Protein AF-A0A965YM41-F1 (afdb_monomer_lite)

Foldseek 3Di:
DDKDKDFQVPDAWDWPDWPPPPVPDPAKIKTKTKHWADAPDKDKDEEAQKKKKKFFLDFKKWKDFPPPDIDIHHHRDMDIAWHPTMMIMHGGGMMIMMMMGRQKDKYKDKDFPQFKDKAKDQPPFAKKKKKKAFSPFKKWKDKPNDIDTGGHRMMMIDTGGHPDIIIIIIGTPHGRTIMMMIMMTHDDSPDPCVVQAKAWDDADALKTKIKGFDDPVQADPVQFGDVVSVVSNQCVRNQRSLCSNDAHKDWDDKDKDFDATHRNFRMKMKIKHWPDDDPFKTWIKIWIAGPVRHTGMIMITIIGGPPD

Radius of gyration: 19.9 Å; chains: 1; bounding box: 43×43×57 Å

pLDDT: mean 86.21, std 11.76, range [38.62, 98.81]

Secondary structure (DSSP, 8-state):
-EEEEEE-TT--SEEEEE----TT----EEEEEEEEEPTT-EEEEE-TTEEEEEEEEEEEEEEE-SSS--EEE-TT-EEEE-TT-EEEEEEEEEEEEEEEESSEEEEEEEEEESSPEEEEE-SSSSSEEEEEEESSS-EEEEETTEEEEE-TTEEEEEEE-TT--EEEEEEESSTTEEEEEEEEEEPPS--HHHHHTEEEEEEETTEEEEEEE--GGGB-TTSBB-HHHHHHHHHHHHHHHHHTTSS-EEEEEEEEEE-S--BS-SEEEEEEEEEEE-SSEEEEEEEEEETT--EEEEEEEEEEE---

Structure (mmCIF, N/CA/C/O backbone):
data_AF-A0A965YM41-F1
#
_entry.id   AF-A0A965YM41-F1
#
loop_
_atom_site.group_PDB
_atom_site.id
_atom_site.type_symbol
_atom_site.label_atom_id
_atom_site.label_alt_id
_atom_site.label_comp_id
_atom_site.label_asym_id
_atom_site.label_entity_id
_atom_site.label_seq_id
_atom_site.pdbx_PDB_ins_code
_atom_site.Cartn_x
_atom_site.Cartn_y
_atom_site.Cartn_z
_atom_site.occupancy
_atom_site.B_iso_or_equiv
_atom_site.auth_seq_id
_atom_site.auth_comp_id
_atom_site.auth_asym_id
_atom_site.auth_atom_id
_atom_site.pdbx_PDB_model_num
ATOM 1 N N . MET A 1 1 ? -6.463 -15.344 17.389 1.00 83.19 1 MET A N 1
ATOM 2 C CA . MET A 1 1 ? -6.188 -13.893 17.298 1.00 83.19 1 MET A CA 1
ATOM 3 C C . MET A 1 1 ? -5.876 -13.353 18.684 1.00 83.19 1 MET A C 1
ATOM 5 O O . MET A 1 1 ? -6.539 -13.751 19.636 1.00 83.19 1 MET A O 1
ATOM 9 N N . LYS A 1 2 ? -4.887 -12.465 18.811 1.00 86.56 2 LYS A N 1
ATOM 10 C CA . LYS A 1 2 ? -4.579 -11.749 20.060 1.00 86.56 2 LYS A CA 1
ATOM 11 C C . LYS A 1 2 ? -4.868 -10.263 19.864 1.00 86.56 2 LYS A C 1
ATOM 13 O O . LYS A 1 2 ? -4.510 -9.717 18.826 1.00 86.56 2 LYS A O 1
ATOM 18 N N . ILE A 1 3 ? -5.523 -9.629 20.835 1.00 89.44 3 ILE A N 1
ATOM 19 C CA . ILE A 1 3 ? -5.867 -8.203 20.789 1.00 89.44 3 ILE A CA 1
ATOM 20 C C . ILE A 1 3 ? -5.323 -7.531 22.042 1.00 89.44 3 ILE A C 1
ATOM 22 O O . ILE A 1 3 ? -5.606 -7.975 23.154 1.00 89.44 3 ILE A O 1
ATOM 26 N N . ASN A 1 4 ? -4.574 -6.448 21.858 1.00 89.56 4 ASN A N 1
ATOM 27 C CA . ASN A 1 4 ? -4.104 -5.600 22.944 1.00 89.56 4 ASN A CA 1
ATOM 28 C C . ASN A 1 4 ? -4.739 -4.217 22.797 1.00 89.56 4 ASN A C 1
ATOM 30 O O . ASN A 1 4 ? -4.586 -3.572 21.759 1.00 89.56 4 ASN A O 1
ATOM 34 N N . LYS A 1 5 ? -5.437 -3.759 23.838 1.00 89.75 5 LYS A N 1
ATOM 35 C CA . LYS A 1 5 ? -5.929 -2.383 23.925 1.00 89.75 5 LYS A CA 1
ATOM 36 C C . LYS A 1 5 ? -4.822 -1.477 24.449 1.00 89.75 5 LYS A C 1
ATOM 38 O O . LYS A 1 5 ? -4.153 -1.814 25.425 1.00 89.75 5 LYS A O 1
ATOM 43 N N . ILE A 1 6 ? -4.644 -0.330 23.810 1.00 85.50 6 ILE A N 1
ATOM 44 C CA . ILE A 1 6 ? -3.613 0.645 24.145 1.00 85.50 6 ILE A CA 1
ATOM 45 C C . ILE A 1 6 ? -4.281 2.001 24.327 1.00 85.50 6 ILE A C 1
ATOM 47 O O . ILE A 1 6 ? -5.032 2.444 23.467 1.00 85.50 6 ILE A O 1
ATOM 51 N N . ASN A 1 7 ? -4.003 2.667 25.442 1.00 82.00 7 ASN A N 1
ATOM 52 C CA . ASN A 1 7 ? -4.394 4.059 25.618 1.00 82.00 7 ASN A CA 1
ATOM 53 C C . ASN A 1 7 ? -3.378 4.954 24.897 1.00 82.00 7 ASN A C 1
ATOM 55 O O . ASN A 1 7 ? -2.182 4.726 25.045 1.00 82.00 7 ASN A O 1
ATOM 59 N N . LEU A 1 8 ? -3.848 5.923 24.119 1.00 76.69 8 LEU A N 1
ATOM 60 C CA . LEU A 1 8 ? -3.066 6.866 23.308 1.00 76.69 8 LEU A CA 1
ATOM 61 C C . LEU A 1 8 ? -3.235 8.320 23.796 1.00 76.69 8 LEU A C 1
ATOM 63 O O . LEU A 1 8 ? -2.586 9.229 23.272 1.00 76.69 8 LEU A O 1
ATOM 67 N N . LYS A 1 9 ? -4.075 8.558 24.817 1.00 71.12 9 LYS A N 1
ATOM 68 C CA . LYS A 1 9 ? -4.229 9.876 25.448 1.00 71.12 9 LYS A CA 1
ATOM 69 C C . LYS A 1 9 ? -2.907 10.266 26.118 1.00 71.12 9 LYS A C 1
ATOM 71 O O . LYS A 1 9 ? -2.353 9.500 26.901 1.00 71.12 9 LYS A O 1
ATOM 76 N N . ASN A 1 10 ? -2.419 11.474 25.831 1.00 65.12 10 ASN A N 1
ATOM 77 C CA . ASN A 1 10 ? -1.181 12.035 26.396 1.00 65.12 10 ASN A CA 1
ATOM 78 C C . ASN A 1 10 ? 0.080 11.193 26.138 1.00 65.12 10 ASN A C 1
ATOM 80 O O . ASN A 1 10 ? 1.017 11.209 26.937 1.00 65.12 10 ASN A O 1
ATOM 84 N N . ILE A 1 11 ? 0.096 10.434 25.041 1.00 65.94 11 ILE A N 1
ATOM 85 C CA . ILE A 1 11 ? 1.254 9.639 24.650 1.00 65.94 11 ILE A CA 1
ATOM 86 C C . ILE A 1 11 ? 2.047 10.383 23.584 1.00 65.94 11 ILE A C 1
ATOM 88 O O . ILE A 1 11 ? 1.547 10.625 22.487 1.00 65.94 11 ILE A O 1
ATOM 92 N N . SER A 1 12 ? 3.298 10.668 23.927 1.00 66.88 12 SER A N 1
ATOM 93 C CA . SER A 1 12 ? 4.351 11.102 23.016 1.00 66.88 12 SER A CA 1
ATOM 94 C C . SER A 1 12 ? 5.496 10.096 23.090 1.00 66.88 12 SER A C 1
ATOM 96 O O . SER A 1 12 ? 5.827 9.622 24.180 1.00 66.88 12 SER A O 1
ATOM 98 N N . ASN A 1 13 ? 6.111 9.792 21.949 1.00 76.00 13 ASN A N 1
ATOM 99 C CA . ASN A 1 13 ? 7.319 8.968 21.831 1.00 76.00 13 ASN A CA 1
ATOM 100 C C . ASN A 1 13 ? 7.172 7.567 22.446 1.00 76.00 13 ASN A C 1
ATOM 102 O O . ASN A 1 13 ? 7.904 7.182 23.363 1.00 76.00 13 ASN A O 1
ATOM 106 N N . LYS A 1 14 ? 6.194 6.794 21.961 1.00 76.81 14 LYS A N 1
ATOM 107 C CA . LYS A 1 14 ? 5.906 5.443 22.456 1.00 76.81 14 LYS A CA 1
ATOM 108 C C . LYS A 1 14 ? 5.758 4.432 21.331 1.00 76.81 14 LYS A C 1
ATOM 110 O O . LYS A 1 14 ? 4.969 4.608 20.407 1.00 76.81 14 LYS A O 1
ATOM 115 N N . VAL A 1 15 ? 6.428 3.297 21.504 1.00 76.12 15 VAL A N 1
ATOM 116 C CA . VAL A 1 15 ? 6.219 2.088 20.705 1.00 76.12 15 VAL A CA 1
ATOM 117 C C . VAL A 1 15 ? 4.947 1.384 21.186 1.00 76.12 15 VAL A C 1
ATOM 119 O O . VAL A 1 15 ? 4.853 0.963 22.339 1.00 76.12 15 VAL A O 1
ATOM 122 N N . LEU A 1 16 ? 3.955 1.283 20.305 1.00 71.94 16 LEU A N 1
ATOM 123 C CA . LEU A 1 16 ? 2.675 0.607 20.538 1.00 71.94 16 LEU A CA 1
ATOM 124 C C . LEU A 1 16 ? 2.789 -0.896 20.282 1.00 71.94 16 LEU A C 1
ATOM 126 O O . LEU A 1 16 ? 2.211 -1.713 20.996 1.00 71.94 16 LEU A O 1
ATOM 130 N N . PHE A 1 17 ? 3.553 -1.242 19.254 1.00 72.12 17 PHE A N 1
ATOM 131 C CA . PHE A 1 17 ? 3.907 -2.602 18.903 1.00 72.12 17 PHE A CA 1
ATOM 132 C C . PHE A 1 17 ? 5.291 -2.584 18.277 1.00 72.12 17 PHE A C 1
ATOM 134 O O . PHE A 1 17 ? 5.612 -1.712 17.475 1.00 72.12 17 PHE A O 1
ATOM 141 N N . CYS A 1 18 ? 6.092 -3.570 18.622 1.00 66.75 18 CYS A N 1
ATOM 142 C CA . CYS A 1 18 ? 7.277 -3.955 17.884 1.00 66.75 18 CYS A CA 1
ATOM 143 C C . CYS A 1 18 ? 7.313 -5.471 17.985 1.00 66.75 18 CYS A C 1
ATOM 145 O O . CYS A 1 18 ? 6.986 -5.992 19.050 1.00 66.75 18 CYS A O 1
ATOM 147 N N . ASP A 1 19 ? 7.654 -6.160 16.904 1.00 64.56 19 ASP A N 1
ATOM 148 C CA . ASP A 1 19 ? 7.971 -7.585 16.950 1.00 64.56 19 ASP A CA 1
ATOM 149 C C . ASP A 1 19 ? 9.498 -7.733 17.089 1.00 64.56 19 ASP A C 1
ATOM 151 O O . ASP A 1 19 ? 10.206 -7.542 16.096 1.00 64.56 19 ASP A O 1
ATOM 155 N N . PRO A 1 20 ? 10.053 -7.989 18.296 1.00 48.81 20 PRO A N 1
ATOM 156 C CA . PRO A 1 20 ? 11.480 -8.213 18.483 1.00 48.81 20 PRO A CA 1
ATOM 157 C C . PRO A 1 20 ? 11.809 -9.715 18.596 1.00 48.81 20 PRO A C 1
ATOM 159 O O . PRO A 1 20 ? 12.983 -10.080 18.642 1.00 48.81 20 PRO A O 1
ATOM 162 N N . GLU A 1 21 ? 10.811 -10.608 18.652 1.00 42.06 21 GLU A N 1
ATOM 163 C CA . GLU A 1 21 ? 10.993 -12.029 18.964 1.00 42.06 21 GLU A CA 1
ATOM 164 C C . GLU A 1 21 ? 10.941 -12.911 17.714 1.00 42.06 21 GLU A C 1
ATOM 166 O O . GLU A 1 21 ? 10.108 -13.795 17.557 1.00 42.06 21 GLU A O 1
ATOM 171 N N . ASN A 1 22 ? 11.941 -12.723 16.858 1.00 39.69 22 ASN A N 1
ATOM 172 C CA . ASN A 1 22 ? 12.634 -13.838 16.217 1.00 39.69 22 ASN A CA 1
ATOM 173 C C . ASN A 1 22 ? 14.111 -13.463 16.091 1.00 39.69 22 ASN A C 1
ATOM 175 O O . ASN A 1 22 ? 14.674 -13.387 15.004 1.00 39.69 22 ASN A O 1
ATOM 179 N N . GLY A 1 23 ? 14.754 -13.240 17.246 1.00 38.62 23 GLY A N 1
ATOM 180 C CA . GLY A 1 23 ? 16.1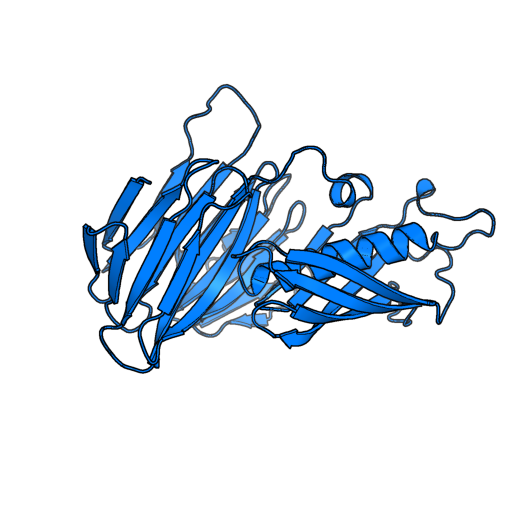89 -12.964 17.416 1.00 38.62 23 GLY A CA 1
ATOM 181 C C . GLY A 1 23 ? 17.139 -14.081 16.951 1.00 38.62 23 GLY A C 1
ATOM 182 O O . GLY A 1 23 ? 18.187 -14.295 17.556 1.00 38.62 23 GLY A O 1
ATOM 183 N N . LYS A 1 24 ? 16.767 -14.819 15.901 1.00 38.62 24 LYS A N 1
ATOM 184 C CA . LYS A 1 24 ? 17.589 -15.784 15.171 1.00 38.62 24 LYS A CA 1
ATOM 185 C C . LYS A 1 24 ? 17.407 -15.733 13.649 1.00 38.62 24 LYS A C 1
ATOM 187 O O . LYS A 1 24 ? 18.149 -16.447 12.981 1.00 38.62 24 LYS A O 1
ATOM 192 N N . SER A 1 25 ? 16.497 -14.930 13.090 1.00 40.62 25 SER A N 1
ATOM 193 C CA . SER A 1 25 ? 16.435 -14.763 11.636 1.00 40.62 25 SER A CA 1
ATOM 194 C C . SER A 1 25 ? 16.195 -13.318 11.213 1.00 40.62 25 SER A C 1
ATOM 196 O O . SER A 1 25 ? 15.512 -12.545 11.879 1.00 40.62 25 SER A O 1
ATOM 198 N N . GLU A 1 26 ? 16.801 -12.946 10.094 1.00 47.91 26 GLU A N 1
ATOM 199 C CA . GLU A 1 26 ? 16.749 -11.620 9.473 1.00 47.91 26 GLU A CA 1
ATOM 200 C C . GLU A 1 26 ? 15.369 -11.308 8.841 1.00 47.91 26 GLU A C 1
ATOM 202 O O . GLU A 1 26 ? 15.248 -10.394 8.030 1.00 47.91 26 GLU A O 1
ATOM 207 N N . ASP A 1 27 ? 14.316 -12.057 9.188 1.00 51.91 27 ASP A N 1
ATOM 208 C CA . ASP A 1 27 ? 13.267 -12.385 8.217 1.00 51.91 27 ASP A CA 1
ATOM 209 C C . ASP A 1 27 ? 12.101 -11.394 8.122 1.00 51.91 27 ASP A C 1
ATOM 211 O O . ASP A 1 27 ? 11.487 -11.353 7.063 1.00 51.91 27 ASP A O 1
ATOM 215 N N . PHE A 1 28 ? 11.759 -10.611 9.156 1.00 62.44 28 PHE A N 1
ATOM 216 C CA . PHE A 1 28 ? 10.767 -9.521 9.059 1.00 62.44 28 PHE A CA 1
ATOM 217 C C . PHE A 1 28 ? 10.686 -8.670 10.333 1.00 62.44 28 PHE A C 1
ATOM 219 O O . PHE A 1 28 ? 10.850 -9.178 11.439 1.00 62.44 28 PHE A O 1
ATOM 226 N N . ARG A 1 29 ? 10.384 -7.370 10.202 1.00 71.62 29 ARG A N 1
ATOM 227 C CA . ARG A 1 29 ? 10.106 -6.477 11.345 1.00 71.62 29 ARG A CA 1
ATOM 228 C C . ARG A 1 29 ? 8.906 -5.592 11.049 1.00 71.62 29 ARG A C 1
ATOM 230 O O . ARG A 1 29 ? 8.802 -5.049 9.954 1.00 71.62 29 ARG A O 1
ATOM 237 N N . ILE A 1 30 ? 8.026 -5.420 12.034 1.00 79.00 30 ILE A N 1
ATOM 238 C CA . ILE A 1 30 ? 7.017 -4.363 12.017 1.00 79.00 30 ILE A CA 1
ATOM 239 C C . ILE A 1 30 ? 6.934 -3.667 13.365 1.00 79.00 30 ILE A C 1
ATOM 241 O O . ILE A 1 30 ? 6.919 -4.319 14.412 1.00 79.00 30 ILE A O 1
ATOM 245 N N . SER A 1 31 ? 6.836 -2.343 13.326 1.00 83.69 31 SER A N 1
ATOM 246 C CA . SER A 1 31 ? 6.499 -1.538 14.486 1.00 83.69 31 SER A CA 1
ATOM 247 C C . SER A 1 31 ? 5.380 -0.549 14.189 1.00 83.69 31 SER A C 1
ATOM 249 O O . SER A 1 31 ? 5.247 -0.042 13.075 1.00 83.69 31 SER A O 1
ATOM 251 N N . PHE A 1 32 ? 4.586 -0.282 15.222 1.00 85.88 32 PHE A N 1
ATOM 252 C CA . PHE A 1 32 ? 3.663 0.840 15.294 1.00 85.88 32 PHE A CA 1
ATOM 253 C C . PHE A 1 32 ? 4.119 1.743 16.441 1.00 85.88 32 PHE A C 1
ATOM 255 O O . PHE A 1 32 ? 4.301 1.252 17.559 1.00 85.88 32 PHE A O 1
ATOM 262 N N . SER A 1 33 ? 4.294 3.040 16.206 1.00 86.19 33 SER A N 1
ATOM 263 C CA . SER A 1 33 ? 4.626 4.017 17.253 1.00 86.19 33 SER A CA 1
ATOM 264 C C . SER A 1 33 ? 3.841 5.312 17.092 1.00 86.19 33 SER A C 1
ATOM 266 O O . SER A 1 33 ? 3.288 5.588 16.029 1.00 86.19 33 SER A O 1
ATOM 268 N N . ILE A 1 34 ? 3.771 6.086 18.174 1.00 87.50 34 ILE A N 1
ATOM 269 C CA . ILE A 1 34 ? 3.378 7.493 18.127 1.00 87.50 34 ILE A CA 1
ATOM 270 C C . ILE A 1 34 ? 4.560 8.320 18.594 1.00 87.50 34 ILE A C 1
ATOM 272 O O . ILE A 1 34 ? 5.026 8.132 19.718 1.00 87.50 34 ILE A O 1
ATOM 276 N N . ASP A 1 35 ? 5.001 9.241 17.750 1.00 87.06 35 ASP A N 1
ATOM 277 C CA . ASP A 1 35 ? 6.133 10.117 18.021 1.00 87.06 35 ASP A CA 1
ATOM 278 C C . ASP A 1 35 ? 5.687 11.581 17.938 1.00 87.06 35 ASP A C 1
ATOM 280 O O . ASP A 1 35 ? 4.849 11.951 17.113 1.00 87.06 35 ASP A O 1
ATOM 284 N N . GLU A 1 36 ? 6.206 12.404 18.845 1.00 88.62 36 GLU A N 1
ATOM 285 C CA . GLU A 1 36 ? 5.943 13.840 18.876 1.00 88.62 36 GLU A CA 1
ATOM 286 C C . GLU A 1 36 ? 7.053 14.563 18.122 1.00 88.62 36 GLU A C 1
ATOM 288 O O . GLU A 1 36 ? 8.230 14.461 18.469 1.00 88.62 36 GLU A O 1
ATOM 293 N N . LEU A 1 37 ? 6.659 15.307 17.096 1.00 87.31 37 LEU A N 1
ATOM 294 C CA . LEU A 1 37 ? 7.532 16.174 16.334 1.00 87.31 37 LEU A CA 1
ATOM 295 C C . LEU A 1 37 ? 7.508 17.570 16.954 1.00 87.31 37 LEU A C 1
ATOM 297 O O . LEU A 1 37 ? 6.439 18.152 17.163 1.00 87.31 37 LEU A O 1
ATOM 301 N N . LYS A 1 38 ? 8.690 18.101 17.256 1.00 85.75 38 LYS A N 1
ATOM 302 C CA . LYS A 1 38 ? 8.866 19.450 17.794 1.00 85.75 38 LYS A CA 1
ATOM 303 C C . LYS A 1 38 ? 9.365 20.388 16.708 1.00 85.75 38 LYS A C 1
ATOM 305 O O . LYS A 1 38 ? 10.151 19.985 15.851 1.00 85.75 38 LYS A O 1
ATOM 310 N N . MET A 1 39 ? 8.942 21.648 16.805 1.00 76.94 39 MET A N 1
ATOM 311 C CA . MET A 1 39 ? 9.372 22.703 15.892 1.00 76.94 39 MET A CA 1
ATOM 312 C C . MET A 1 39 ? 10.906 22.732 15.804 1.00 76.94 39 MET A C 1
ATOM 314 O O . MET A 1 39 ? 11.581 22.621 16.827 1.00 76.94 39 MET A O 1
ATOM 318 N N . ASP A 1 40 ? 11.428 22.854 14.583 1.00 75.75 40 ASP A N 1
ATOM 319 C CA . ASP A 1 40 ? 12.859 22.856 14.232 1.00 75.75 40 ASP A CA 1
ATOM 320 C C . ASP A 1 40 ? 13.607 21.510 14.343 1.00 75.75 40 ASP A C 1
ATOM 322 O O . ASP A 1 40 ? 14.784 21.432 13.980 1.00 75.75 40 ASP A O 1
ATOM 326 N N . GLU A 1 41 ? 12.946 20.422 14.751 1.00 82.75 41 GLU A N 1
ATOM 327 C CA . GLU A 1 41 ? 13.500 19.070 14.644 1.00 82.75 41 GLU A CA 1
ATOM 328 C C . GLU A 1 41 ? 13.079 18.433 13.310 1.00 82.75 41 GLU A C 1
ATOM 330 O O . GLU A 1 41 ? 11.909 18.439 12.917 1.00 82.75 41 GLU A O 1
ATOM 335 N N . ALA A 1 42 ? 14.053 17.893 12.575 1.00 83.75 42 ALA A N 1
ATOM 336 C CA . ALA A 1 42 ? 13.796 17.082 11.392 1.00 83.75 42 ALA A CA 1
ATOM 337 C C . ALA A 1 42 ? 14.041 15.611 11.733 1.00 83.75 42 ALA A C 1
ATOM 339 O O . ALA A 1 42 ? 15.174 15.211 12.011 1.00 83.75 42 ALA A O 1
ATOM 340 N N . VAL A 1 43 ? 12.989 14.800 11.674 1.00 86.38 43 VAL A N 1
ATOM 341 C CA . VAL A 1 43 ? 13.090 13.344 11.792 1.00 86.38 43 VAL A CA 1
ATOM 342 C C . VAL A 1 43 ? 13.345 12.771 10.408 1.00 86.38 43 VAL A C 1
ATOM 344 O O . VAL A 1 43 ? 12.719 13.175 9.426 1.00 86.38 43 VAL A O 1
ATOM 347 N N . ARG A 1 44 ? 14.295 11.841 10.317 1.00 86.50 44 ARG A N 1
ATOM 348 C CA . ARG A 1 44 ? 14.622 11.150 9.071 1.00 86.50 44 ARG A CA 1
ATOM 349 C C . ARG A 1 44 ? 14.119 9.719 9.127 1.00 86.50 44 ARG A C 1
ATOM 351 O O . ARG A 1 44 ? 14.389 9.008 10.092 1.00 86.50 44 ARG A O 1
ATOM 358 N N . PHE A 1 45 ? 13.426 9.320 8.073 1.00 84.75 45 PHE A N 1
ATOM 359 C CA . PHE A 1 45 ? 12.898 7.980 7.874 1.00 84.75 45 PHE A CA 1
ATOM 360 C C . PHE A 1 45 ? 13.512 7.349 6.624 1.00 84.75 45 PHE A C 1
ATOM 362 O O . PHE A 1 45 ? 14.002 8.047 5.731 1.00 84.75 45 PHE A O 1
ATOM 369 N N . GLY A 1 46 ? 13.456 6.021 6.565 1.00 76.31 46 GLY A N 1
ATOM 370 C CA . GLY A 1 46 ? 14.041 5.223 5.491 1.00 76.31 46 GLY A CA 1
ATOM 371 C C . GLY A 1 46 ? 15.421 4.664 5.829 1.00 76.31 46 GLY A C 1
ATOM 372 O O . GLY A 1 46 ? 15.965 4.884 6.915 1.00 76.31 46 GLY A O 1
ATOM 373 N N . GLY A 1 47 ? 15.969 3.895 4.898 1.00 74.12 47 GLY A N 1
ATOM 374 C CA . GLY A 1 47 ? 17.197 3.130 5.080 1.00 74.12 47 GLY A CA 1
ATOM 375 C C . GLY A 1 47 ? 17.158 1.796 4.344 1.00 74.12 47 GLY A C 1
ATOM 376 O O . GLY A 1 47 ? 16.136 1.387 3.790 1.00 74.12 47 GLY A O 1
ATOM 377 N N . GLU A 1 48 ? 18.295 1.109 4.340 1.00 75.38 48 GLU A N 1
ATOM 378 C CA . GLU A 1 48 ? 18.440 -0.177 3.662 1.00 75.38 48 GLU A CA 1
ATOM 379 C C . GLU A 1 48 ? 17.497 -1.225 4.283 1.00 75.38 48 GLU A C 1
ATOM 381 O O . GLU A 1 48 ? 17.526 -1.478 5.490 1.00 75.38 48 GLU A O 1
ATOM 386 N N . GLY A 1 49 ? 16.614 -1.797 3.458 1.00 73.88 49 GLY A N 1
ATOM 387 C CA . GLY A 1 49 ? 15.642 -2.811 3.880 1.00 73.88 49 GLY A CA 1
ATOM 388 C C . GLY A 1 49 ? 14.499 -2.310 4.773 1.00 73.88 49 GLY A C 1
ATOM 389 O O . GLY A 1 49 ? 13.827 -3.134 5.397 1.00 73.88 49 GLY A O 1
ATOM 390 N N . LEU A 1 50 ? 14.279 -0.991 4.861 1.00 79.56 50 LEU A N 1
ATOM 391 C CA . LEU A 1 50 ? 13.205 -0.386 5.652 1.00 79.56 50 LEU A CA 1
ATOM 392 C C . LEU A 1 50 ? 12.193 0.330 4.764 1.00 79.56 50 LEU A C 1
ATOM 394 O O . LEU A 1 50 ? 12.550 1.200 3.984 1.00 79.56 50 LEU A O 1
ATOM 398 N N . SER A 1 51 ? 10.915 0.021 4.951 1.00 83.94 51 SER A N 1
ATOM 399 C CA . SER A 1 51 ? 9.797 0.811 4.438 1.00 83.94 51 SER A CA 1
ATOM 400 C C . SER A 1 51 ? 9.006 1.395 5.599 1.00 83.94 51 SER A C 1
ATOM 402 O O . SER A 1 51 ? 8.949 0.825 6.687 1.00 83.94 51 SER A O 1
ATOM 404 N N . SER A 1 52 ? 8.378 2.539 5.392 1.00 86.50 52 SER A N 1
ATOM 405 C CA . SER A 1 52 ? 7.722 3.279 6.457 1.00 86.50 52 SER A CA 1
ATOM 406 C C . SER A 1 52 ? 6.539 4.081 5.939 1.00 86.50 52 SER A C 1
ATOM 408 O O . SER A 1 52 ? 6.528 4.563 4.807 1.00 86.50 52 SER A O 1
ATOM 410 N N . TYR A 1 53 ? 5.506 4.158 6.766 1.00 89.44 53 TYR A N 1
ATOM 411 C CA . TYR A 1 53 ? 4.255 4.838 6.480 1.00 89.44 53 TYR A CA 1
ATOM 412 C C . TYR A 1 53 ? 3.897 5.683 7.695 1.00 89.44 53 TYR A C 1
ATOM 414 O O . TYR A 1 53 ? 3.850 5.177 8.817 1.00 89.44 53 TYR A O 1
ATOM 422 N N . HIS A 1 54 ? 3.641 6.960 7.469 1.00 89.81 54 HIS A N 1
ATOM 423 C CA . HIS A 1 54 ? 3.446 7.944 8.520 1.00 89.81 54 HIS A CA 1
ATOM 424 C C . HIS A 1 54 ? 2.150 8.691 8.259 1.00 89.81 54 HIS A C 1
ATOM 426 O O . HIS A 1 54 ? 1.833 8.994 7.111 1.00 89.81 54 HIS A O 1
ATOM 432 N N . ILE A 1 55 ? 1.402 8.983 9.316 1.00 91.38 55 ILE A N 1
ATOM 433 C CA . ILE A 1 55 ? 0.208 9.825 9.253 1.00 91.38 55 ILE A CA 1
ATOM 434 C C . ILE A 1 55 ? 0.309 10.910 10.318 1.00 91.38 55 ILE A C 1
ATOM 436 O O . ILE A 1 55 ? 0.568 10.610 11.489 1.00 91.38 55 ILE A O 1
ATOM 440 N N . LEU A 1 56 ? 0.110 12.162 9.907 1.00 91.75 56 LEU A N 1
ATOM 441 C CA . LEU A 1 56 ? 0.027 13.288 10.830 1.00 91.75 56 LEU A CA 1
ATOM 442 C C . LEU A 1 56 ? -1.318 13.215 11.559 1.00 91.75 56 LEU A C 1
ATOM 444 O O . LEU A 1 56 ? -2.373 13.236 10.930 1.00 91.75 56 LEU A O 1
ATOM 448 N N . LEU A 1 57 ? -1.304 13.098 12.883 1.00 89.44 57 LEU A N 1
ATOM 449 C CA . LEU A 1 57 ? -2.525 13.024 13.685 1.00 89.44 57 LEU A CA 1
ATOM 450 C C . LEU A 1 57 ? -3.071 14.420 14.001 1.00 89.44 57 LEU A C 1
ATOM 452 O O . LEU A 1 57 ? -4.275 14.649 13.960 1.00 89.44 57 LEU A O 1
ATOM 456 N N . ASP A 1 58 ? -2.184 15.360 14.298 1.00 89.31 58 ASP A N 1
ATOM 457 C CA . ASP A 1 58 ? -2.506 16.749 14.605 1.00 89.31 58 ASP A CA 1
ATOM 458 C C . ASP A 1 58 ? -1.298 17.644 14.340 1.00 89.31 58 ASP A C 1
ATOM 460 O O . ASP A 1 58 ? -0.189 17.151 14.154 1.00 89.31 58 ASP A O 1
ATOM 464 N N . GLY A 1 59 ? -1.525 18.957 14.340 1.00 90.81 59 GLY A N 1
ATOM 465 C CA . GLY A 1 59 ? -0.483 19.949 14.108 1.00 90.81 59 GLY A CA 1
ATOM 466 C C . GLY A 1 59 ? -0.230 20.229 12.628 1.00 90.81 59 GLY A C 1
ATOM 467 O O . GLY A 1 59 ? -1.107 20.028 11.788 1.00 90.81 59 GLY A O 1
ATOM 468 N N . GLU A 1 60 ? 0.964 20.736 12.341 1.00 91.81 60 GLU A N 1
ATOM 469 C CA . GLU A 1 60 ? 1.414 21.170 11.020 1.00 91.81 60 GLU A CA 1
ATOM 470 C C . GLU A 1 60 ? 2.807 20.603 10.770 1.00 91.81 60 GLU A C 1
ATOM 472 O O . GLU A 1 60 ? 3.730 20.796 11.567 1.00 91.81 60 GLU A O 1
ATOM 477 N N . ALA A 1 61 ? 2.974 19.893 9.663 1.00 93.62 61 ALA A N 1
ATOM 478 C CA . ALA A 1 61 ? 4.261 19.334 9.292 1.00 93.62 61 ALA A CA 1
ATOM 479 C C . ALA A 1 61 ? 4.480 19.429 7.791 1.00 93.62 61 ALA A C 1
ATOM 481 O O . ALA A 1 61 ? 3.577 19.735 7.028 1.00 93.62 61 ALA A O 1
ATOM 482 N N . ARG A 1 62 ? 5.700 19.134 7.367 1.00 92.62 62 ARG A N 1
ATOM 483 C CA . ARG A 1 62 ? 6.073 19.032 5.962 1.00 92.62 62 ARG A CA 1
ATOM 484 C C . ARG A 1 62 ? 7.085 17.918 5.773 1.00 92.62 62 ARG A C 1
ATOM 486 O O . ARG A 1 62 ? 7.900 17.664 6.665 1.00 92.62 62 ARG A O 1
ATOM 493 N N . CYS A 1 63 ? 7.059 17.269 4.615 1.00 91.75 63 CYS A N 1
ATOM 494 C CA . CYS A 1 63 ? 8.009 16.218 4.261 1.00 91.75 63 CYS A CA 1
ATOM 495 C C . CYS A 1 63 ? 8.793 16.532 2.980 1.00 91.75 63 CYS A C 1
ATOM 497 O O . CYS A 1 63 ? 8.350 17.315 2.141 1.00 91.75 63 CYS A O 1
ATOM 499 N N . SER A 1 64 ? 9.976 15.931 2.844 1.00 89.69 64 SER A N 1
ATOM 500 C CA . SER A 1 64 ? 10.827 16.018 1.652 1.00 89.69 64 SER A CA 1
ATOM 501 C C . SER A 1 64 ? 11.529 14.687 1.383 1.00 89.69 64 SER A C 1
ATOM 503 O O . SER A 1 64 ? 11.997 14.037 2.320 1.00 89.69 64 SER A O 1
ATOM 505 N N . TYR A 1 65 ? 11.643 14.312 0.106 1.00 85.38 65 TYR A N 1
ATOM 506 C CA . TYR A 1 65 ? 12.186 13.030 -0.370 1.00 85.38 65 TYR A CA 1
ATOM 507 C C . TYR A 1 65 ? 13.605 13.165 -0.953 1.00 85.38 65 TYR A C 1
ATOM 509 O O . TYR A 1 65 ? 13.954 12.540 -1.952 1.00 85.38 65 TYR A O 1
ATOM 517 N N . GLY A 1 66 ? 14.433 14.024 -0.348 1.00 72.88 66 GLY A N 1
ATOM 518 C CA . GLY A 1 66 ? 15.846 14.194 -0.717 1.00 72.88 66 GLY A CA 1
ATOM 519 C C . GLY A 1 66 ? 16.123 15.155 -1.881 1.00 72.88 66 GLY A C 1
ATOM 520 O O . GLY A 1 66 ? 17.284 15.408 -2.185 1.00 72.88 66 GLY A O 1
ATOM 521 N N . ASP A 1 67 ? 15.092 15.738 -2.493 1.00 68.38 67 ASP A N 1
ATOM 522 C CA . ASP A 1 67 ? 15.179 16.721 -3.5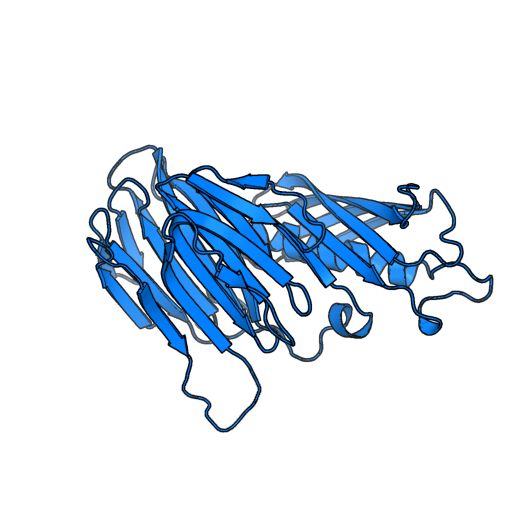84 1.00 68.38 67 ASP A CA 1
ATOM 523 C C . ASP A 1 67 ? 15.078 18.185 -3.102 1.00 68.38 67 ASP A C 1
ATOM 525 O O . ASP A 1 67 ? 14.837 19.090 -3.900 1.00 68.38 67 ASP A O 1
ATOM 529 N N . GLU A 1 68 ? 15.224 18.412 -1.789 1.00 68.69 68 GLU A N 1
ATOM 530 C CA . GLU A 1 68 ? 15.026 19.690 -1.072 1.00 68.69 68 GLU A CA 1
ATOM 531 C C . GLU A 1 68 ? 13.631 20.321 -1.242 1.00 68.69 68 GLU A C 1
ATOM 533 O O . GLU A 1 68 ? 13.350 21.391 -0.692 1.00 68.69 68 GLU A O 1
ATOM 538 N N . ARG A 1 69 ? 12.723 19.658 -1.964 1.00 84.44 69 ARG A N 1
ATOM 539 C CA . ARG A 1 69 ? 11.357 20.118 -2.164 1.00 84.44 69 ARG A CA 1
ATOM 540 C C . ARG A 1 69 ? 10.511 19.650 -0.993 1.00 84.44 69 ARG A C 1
ATOM 542 O O . ARG A 1 69 ? 10.465 18.463 -0.681 1.00 84.44 69 ARG A O 1
ATOM 549 N N . TRP A 1 70 ? 9.854 20.602 -0.343 1.00 89.81 70 TRP A N 1
ATOM 550 C CA . TRP A 1 70 ? 8.992 20.339 0.802 1.00 89.81 70 TRP A CA 1
ATOM 551 C C . TRP A 1 70 ? 7.527 20.340 0.379 1.00 89.81 70 TRP A C 1
ATOM 553 O O . TRP A 1 70 ? 7.089 21.218 -0.367 1.00 89.81 70 TRP A O 1
ATOM 563 N N . GLN A 1 71 ? 6.789 19.346 0.857 1.00 90.88 71 GLN A N 1
ATOM 564 C CA . GLN A 1 71 ? 5.344 19.230 0.716 1.00 90.88 71 GLN A CA 1
ATOM 565 C C . GLN A 1 71 ? 4.717 19.405 2.094 1.00 90.88 71 GLN A C 1
ATOM 567 O O . GLN A 1 71 ? 5.114 18.718 3.034 1.00 90.88 71 GLN A O 1
ATOM 572 N N . GLU A 1 72 ? 3.777 20.339 2.212 1.00 93.44 72 GLU A N 1
ATOM 573 C CA . GLU A 1 72 ? 3.016 20.543 3.445 1.00 93.44 72 GLU A CA 1
ATOM 574 C C . GLU A 1 72 ? 2.106 19.337 3.704 1.00 93.44 72 GLU A C 1
ATOM 576 O O . GLU A 1 72 ? 1.570 18.748 2.766 1.00 93.44 72 GLU A O 1
ATOM 581 N N . LEU A 1 73 ? 1.957 18.989 4.978 1.00 91.06 73 LEU A N 1
ATOM 582 C CA . LEU A 1 73 ? 1.116 17.919 5.487 1.00 91.06 73 LEU A CA 1
ATOM 583 C C . LEU A 1 73 ? 0.080 18.510 6.441 1.00 91.06 73 LEU A C 1
ATOM 585 O O . LEU A 1 73 ? 0.413 19.146 7.443 1.00 91.06 73 LEU A O 1
ATOM 589 N N . SER A 1 74 ? -1.183 18.245 6.144 1.00 90.19 74 SER A N 1
ATOM 590 C CA . SER A 1 74 ? -2.316 18.510 7.027 1.00 90.19 74 SER A CA 1
ATOM 591 C C . SER A 1 74 ? -2.614 17.289 7.905 1.00 90.19 74 SER A C 1
ATOM 593 O O . SER A 1 74 ? -2.243 16.166 7.548 1.00 90.19 74 SER A O 1
ATOM 595 N N . PRO A 1 75 ? -3.301 17.447 9.055 1.00 90.38 75 PRO A N 1
ATOM 596 C CA . PRO A 1 75 ? -3.778 16.305 9.829 1.00 90.38 75 PRO A CA 1
ATOM 597 C C . PRO A 1 75 ? -4.527 15.327 8.928 1.00 90.38 75 PRO A C 1
ATOM 599 O O . PRO A 1 75 ? -5.225 15.766 8.019 1.00 90.38 75 PRO A O 1
ATOM 602 N N . ILE A 1 76 ? -4.379 14.031 9.201 1.00 87.19 76 ILE A N 1
ATOM 603 C CA . ILE A 1 76 ? -4.802 12.870 8.406 1.00 87.19 76 ILE A CA 1
ATOM 604 C C . ILE A 1 76 ? -4.100 12.674 7.052 1.00 87.19 76 ILE A C 1
ATOM 606 O O . ILE A 1 76 ? -4.382 11.686 6.377 1.00 87.19 76 ILE A O 1
ATOM 610 N N . GLU A 1 77 ? -3.164 13.533 6.651 1.00 89.31 77 GLU A N 1
ATOM 611 C CA . GLU A 1 77 ? -2.334 13.265 5.475 1.00 89.31 77 GLU A CA 1
ATOM 612 C C . GLU A 1 77 ? -1.193 12.301 5.794 1.00 89.31 77 GLU A C 1
ATOM 614 O O . GLU A 1 77 ? -0.709 12.190 6.926 1.00 89.31 77 GLU A O 1
ATOM 619 N N . THR A 1 78 ? -0.788 11.565 4.762 1.00 88.50 78 THR A N 1
ATOM 620 C CA . THR A 1 78 ? 0.160 10.464 4.871 1.00 88.50 78 THR A CA 1
ATOM 621 C C . THR A 1 78 ? 1.416 10.737 4.065 1.00 88.50 78 THR A C 1
ATOM 623 O O . THR A 1 78 ? 1.329 11.201 2.929 1.00 88.50 78 THR A O 1
ATOM 626 N N . CYS A 1 79 ? 2.567 10.348 4.596 1.00 88.12 79 CYS A N 1
ATOM 627 C CA . CYS A 1 79 ? 3.827 10.316 3.863 1.00 88.12 79 CYS A CA 1
ATOM 628 C C . CYS A 1 79 ? 4.515 8.961 4.052 1.00 88.12 79 CYS A C 1
ATOM 630 O O . CYS A 1 79 ? 4.320 8.280 5.062 1.00 88.12 79 CYS A O 1
ATOM 632 N N . THR A 1 80 ? 5.264 8.518 3.045 1.00 87.62 80 THR A N 1
ATOM 633 C CA . THR A 1 80 ? 5.742 7.133 2.960 1.00 87.62 80 THR A CA 1
ATOM 634 C C . THR A 1 80 ? 7.127 7.085 2.371 1.00 87.62 80 THR A C 1
ATOM 636 O O . THR A 1 80 ? 7.373 7.761 1.387 1.00 87.62 80 THR A O 1
ATOM 639 N N . CYS A 1 81 ? 7.996 6.249 2.911 1.00 85.12 81 CYS A N 1
ATOM 640 C CA . CYS A 1 81 ? 9.358 6.084 2.421 1.00 85.12 81 CYS A CA 1
ATOM 641 C C . CYS A 1 81 ? 9.638 4.585 2.301 1.00 85.12 81 CYS A C 1
ATOM 643 O O . CYS A 1 81 ? 9.445 3.864 3.281 1.00 85.12 81 CYS A O 1
ATOM 645 N N . GLU A 1 82 ? 10.002 4.099 1.117 1.00 80.69 82 GLU A N 1
ATOM 646 C CA . GLU A 1 82 ? 10.191 2.667 0.835 1.00 80.69 82 GLU A CA 1
ATOM 647 C C . GLU A 1 82 ? 11.663 2.228 1.007 1.00 80.69 82 GLU A C 1
ATOM 649 O O . GLU A 1 82 ? 12.510 3.029 1.403 1.00 80.69 82 GLU A O 1
ATOM 654 N N . GLU A 1 83 ? 11.973 0.940 0.775 1.00 75.38 83 GLU A N 1
ATOM 655 C CA . GLU A 1 83 ? 13.357 0.430 0.894 1.00 75.38 83 GLU A CA 1
ATOM 656 C C . GLU A 1 83 ? 14.316 1.283 0.039 1.00 75.38 83 GLU A C 1
ATOM 658 O O . GLU A 1 83 ? 14.029 1.529 -1.131 1.00 75.38 83 GLU A O 1
ATOM 663 N N . GLU A 1 84 ? 15.449 1.700 0.623 1.00 75.06 84 GLU A N 1
ATOM 664 C CA . GLU A 1 84 ? 16.493 2.541 -0.008 1.00 75.06 84 GLU A CA 1
ATOM 665 C C . GLU A 1 84 ? 16.116 4.014 -0.251 1.00 75.06 84 GLU A C 1
ATOM 667 O O . GLU A 1 84 ? 16.969 4.811 -0.646 1.00 75.06 84 GLU A O 1
ATOM 672 N N . GLU A 1 85 ? 14.880 4.417 0.042 1.00 79.62 85 GLU A N 1
ATOM 673 C CA . GLU A 1 85 ? 14.499 5.824 0.032 1.00 79.62 85 GLU A CA 1
ATOM 674 C C . GLU A 1 85 ? 14.870 6.514 1.350 1.00 79.62 85 GLU A C 1
ATOM 676 O O . GLU A 1 85 ? 15.080 5.896 2.402 1.00 79.62 85 GLU A O 1
ATOM 681 N N . HIS A 1 86 ? 14.943 7.843 1.290 1.00 85.12 86 HIS A N 1
ATOM 682 C CA . HIS A 1 86 ? 15.119 8.690 2.457 1.00 85.12 86 HIS A CA 1
ATOM 683 C C . HIS A 1 86 ? 14.099 9.818 2.434 1.00 85.12 86 HIS A C 1
ATOM 685 O O . HIS A 1 86 ? 13.951 10.524 1.436 1.00 85.12 86 HIS A O 1
ATOM 691 N N . MET A 1 87 ? 13.448 10.028 3.572 1.00 89.12 87 MET A N 1
ATOM 692 C CA . MET A 1 87 ? 12.517 11.128 3.768 1.00 89.12 87 MET A CA 1
ATOM 693 C C . MET A 1 87 ? 12.886 11.896 5.031 1.00 89.12 87 MET A C 1
ATOM 695 O O . MET A 1 87 ? 13.241 11.303 6.049 1.00 89.12 87 MET A O 1
ATOM 699 N N . ALA A 1 88 ? 12.781 13.218 4.976 1.00 90.31 88 ALA A N 1
ATOM 700 C CA . ALA A 1 88 ? 12.822 14.078 6.149 1.00 90.31 88 ALA A CA 1
ATOM 701 C C . ALA A 1 88 ? 11.425 14.633 6.424 1.00 90.31 88 ALA A C 1
ATOM 703 O O . ALA A 1 88 ? 10.735 15.051 5.496 1.00 90.31 88 ALA A O 1
ATOM 704 N N . VAL A 1 89 ? 11.028 14.667 7.692 1.00 90.62 89 VAL A N 1
ATOM 705 C CA . VAL A 1 89 ? 9.782 15.278 8.163 1.00 90.62 89 VAL A CA 1
ATOM 706 C C . VAL A 1 89 ? 10.125 16.283 9.253 1.00 90.62 89 VAL A C 1
ATOM 708 O O . VAL A 1 89 ? 10.895 15.971 10.159 1.00 90.62 89 VAL A O 1
ATOM 711 N N . THR A 1 90 ? 9.586 17.495 9.163 1.00 91.69 90 THR A N 1
ATOM 712 C CA . THR A 1 90 ? 9.769 18.554 10.169 1.00 91.69 90 THR A CA 1
ATOM 713 C C . THR A 1 90 ? 8.466 19.320 10.379 1.00 91.69 90 THR A C 1
ATOM 715 O O . THR A 1 90 ? 7.582 19.272 9.524 1.00 91.69 90 THR A O 1
ATOM 718 N N . GLY A 1 91 ? 8.339 20.007 11.511 1.00 89.94 91 GLY A N 1
ATOM 719 C CA . GLY A 1 91 ? 7.132 20.729 11.906 1.00 89.94 91 GLY A CA 1
ATOM 720 C C . GLY A 1 91 ? 6.806 20.506 13.374 1.00 89.94 91 GLY A C 1
ATOM 721 O O . GLY A 1 91 ? 7.700 20.276 14.182 1.00 89.94 91 GLY A O 1
ATOM 722 N N . GLN A 1 92 ? 5.527 20.562 13.720 1.00 91.88 92 GLN A N 1
ATOM 723 C CA . GLN A 1 92 ? 5.044 20.363 15.076 1.00 91.88 92 GLN A CA 1
ATOM 724 C C . GLN A 1 92 ? 3.752 19.550 15.063 1.00 91.88 92 GLN A C 1
ATOM 726 O O . GLN A 1 92 ? 2.800 19.920 14.385 1.00 91.88 92 GLN A O 1
ATOM 731 N N . GLY A 1 93 ? 3.693 18.480 15.853 1.00 90.19 93 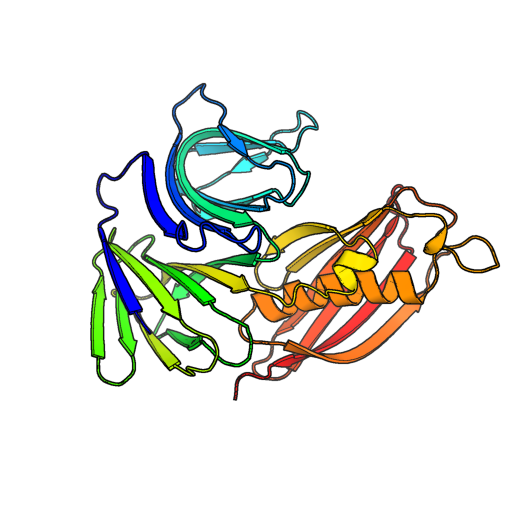GLY A N 1
ATOM 732 C CA . GLY A 1 93 ? 2.500 17.640 15.943 1.00 90.19 93 GLY A CA 1
ATOM 733 C C . GLY A 1 93 ? 2.817 16.201 16.317 1.00 90.19 93 GLY A C 1
ATOM 734 O O . GLY A 1 93 ? 3.966 15.857 16.595 1.00 90.19 93 GLY A O 1
ATOM 735 N N . ARG A 1 94 ? 1.804 15.339 16.318 1.00 89.88 94 ARG A N 1
ATOM 736 C CA . ARG A 1 94 ? 1.979 13.904 16.586 1.00 89.88 94 ARG A CA 1
ATOM 737 C C . ARG A 1 94 ? 1.867 13.087 15.310 1.00 89.88 94 ARG A C 1
ATOM 739 O O . ARG A 1 94 ? 0.928 13.261 14.539 1.00 89.88 94 ARG A O 1
ATOM 746 N N . PHE A 1 95 ? 2.779 12.140 15.130 1.00 89.69 95 PHE A N 1
ATOM 747 C CA . PHE A 1 95 ? 2.749 11.181 14.030 1.00 89.69 95 PHE A CA 1
ATOM 748 C C . PHE A 1 95 ? 2.436 9.790 14.541 1.00 89.69 95 PHE A C 1
ATOM 750 O O . PHE A 1 95 ? 3.047 9.338 15.506 1.00 89.69 95 PHE A O 1
ATOM 757 N N . PHE A 1 96 ? 1.539 9.087 13.855 1.00 90.25 96 PHE A N 1
ATOM 758 C CA . PHE A 1 96 ? 1.491 7.635 13.945 1.00 90.25 96 PHE A CA 1
ATOM 759 C C . PHE A 1 96 ? 2.381 7.048 12.852 1.00 90.25 96 PHE A C 1
ATOM 761 O O . PHE A 1 96 ? 2.234 7.368 11.671 1.00 90.25 96 PHE A O 1
ATOM 768 N N . ASN A 1 97 ? 3.289 6.171 13.262 1.00 89.69 97 ASN A N 1
ATOM 769 C CA . ASN A 1 97 ? 4.320 5.595 12.419 1.00 89.69 97 ASN A CA 1
ATOM 770 C C . ASN A 1 97 ? 4.111 4.089 12.307 1.00 89.69 97 ASN A C 1
ATOM 772 O O . ASN A 1 97 ? 3.914 3.403 13.309 1.00 89.69 97 ASN A O 1
ATOM 776 N N . MET A 1 98 ? 4.204 3.575 11.087 1.00 90.50 98 MET A N 1
ATOM 777 C CA . MET A 1 98 ? 4.308 2.156 10.782 1.00 90.50 98 MET A CA 1
ATOM 778 C C . MET A 1 98 ? 5.638 1.920 10.071 1.00 90.50 98 MET A C 1
ATOM 780 O O . MET A 1 98 ? 5.815 2.391 8.952 1.00 90.50 98 MET A O 1
ATOM 784 N N . ILE A 1 99 ? 6.560 1.185 10.692 1.00 88.00 99 ILE A N 1
ATOM 785 C CA . ILE A 1 99 ? 7.851 0.821 10.086 1.00 88.00 99 ILE A CA 1
ATOM 786 C C . ILE A 1 99 ? 7.838 -0.672 9.786 1.00 88.00 99 ILE A C 1
ATOM 788 O O . ILE A 1 99 ? 7.371 -1.467 10.596 1.00 88.00 99 ILE A O 1
ATOM 792 N N . MET A 1 100 ? 8.332 -1.047 8.614 1.00 86.50 100 MET A N 1
ATOM 793 C CA . MET A 1 100 ? 8.296 -2.392 8.052 1.00 86.50 100 MET A CA 1
ATOM 794 C C . MET A 1 100 ? 9.678 -2.760 7.507 1.00 86.50 100 MET A C 1
ATOM 796 O O . MET A 1 100 ? 10.365 -1.919 6.937 1.00 86.50 100 MET A O 1
ATOM 800 N N . ALA A 1 101 ? 10.080 -4.017 7.660 1.00 80.44 101 ALA A N 1
ATOM 801 C CA . ALA A 1 101 ? 11.323 -4.560 7.118 1.00 80.44 101 ALA A CA 1
ATOM 802 C C . ALA A 1 101 ? 11.150 -6.035 6.747 1.00 80.44 101 ALA A C 1
ATOM 804 O O . ALA A 1 101 ? 10.257 -6.702 7.276 1.00 80.44 101 ALA A O 1
ATOM 805 N N . GLY A 1 102 ? 12.041 -6.564 5.906 1.00 73.50 102 GLY A N 1
ATOM 806 C CA . GLY A 1 102 ? 12.109 -8.001 5.607 1.00 73.50 102 GLY A CA 1
ATOM 807 C C . GLY A 1 102 ? 10.874 -8.520 4.864 1.00 73.50 102 GLY A C 1
ATOM 808 O O . GLY A 1 102 ? 10.228 -9.471 5.281 1.00 73.50 102 GLY A O 1
ATOM 809 N N . GLY A 1 103 ? 10.484 -7.859 3.770 1.00 71.56 103 GLY A N 1
ATOM 810 C CA . GLY A 1 103 ? 9.383 -8.343 2.921 1.00 71.56 103 GLY A CA 1
ATOM 811 C C . GLY A 1 103 ? 7.977 -8.189 3.519 1.00 71.56 103 GLY A C 1
ATOM 812 O O . GLY A 1 103 ? 7.011 -8.748 2.992 1.00 71.56 103 GLY A O 1
ATOM 813 N N . VAL A 1 104 ? 7.836 -7.409 4.591 1.00 76.88 104 VAL A N 1
ATOM 814 C CA . VAL A 1 104 ? 6.535 -6.965 5.102 1.00 76.88 104 VAL A CA 1
ATOM 815 C C . VAL A 1 104 ? 5.991 -5.866 4.202 1.00 76.88 104 VAL A C 1
ATOM 817 O O . VAL A 1 104 ? 6.676 -4.884 3.923 1.00 76.88 104 VAL A O 1
ATOM 820 N N . ARG A 1 105 ? 4.734 -6.003 3.775 1.00 77.44 105 ARG A N 1
ATOM 821 C CA . ARG A 1 105 ? 4.008 -4.927 3.094 1.00 77.44 105 ARG A CA 1
ATOM 822 C C . ARG A 1 105 ? 2.806 -4.500 3.899 1.00 77.44 105 ARG A C 1
ATOM 824 O O . ARG A 1 105 ? 2.079 -5.332 4.435 1.00 77.44 105 ARG A O 1
ATOM 831 N N . GLY A 1 106 ? 2.561 -3.202 3.914 1.00 80.81 106 GLY A N 1
ATOM 832 C CA . GLY A 1 106 ? 1.442 -2.618 4.620 1.00 80.81 106 GLY A CA 1
ATOM 833 C C . GLY A 1 106 ? 1.094 -1.239 4.095 1.00 80.81 106 GLY A C 1
ATOM 834 O O . GLY A 1 106 ? 1.797 -0.663 3.263 1.00 80.81 106 GLY A O 1
ATOM 835 N N . PHE A 1 107 ? -0.023 -0.730 4.585 1.00 82.81 107 PHE A N 1
ATOM 836 C CA . PHE A 1 107 ? -0.519 0.609 4.301 1.00 82.81 107 PHE A CA 1
ATOM 837 C C . PHE A 1 107 ? -1.361 1.090 5.487 1.00 82.81 107 PHE A C 1
ATOM 839 O O . PHE A 1 107 ? -1.829 0.289 6.304 1.00 82.81 107 PHE A O 1
ATOM 846 N N . ILE A 1 108 ? -1.591 2.398 5.548 1.00 86.94 108 ILE A N 1
ATOM 847 C CA . ILE A 1 108 ? -2.572 3.009 6.445 1.00 86.94 108 ILE A CA 1
ATOM 848 C C . ILE A 1 108 ? -3.799 3.404 5.621 1.00 86.94 108 ILE A C 1
ATOM 850 O O . ILE A 1 108 ? -3.671 3.883 4.497 1.00 86.94 108 ILE A O 1
ATOM 854 N N . ARG A 1 109 ? -4.996 3.180 6.169 1.00 85.44 109 ARG A N 1
ATOM 855 C CA . ARG A 1 109 ? -6.255 3.718 5.637 1.00 85.44 109 ARG A CA 1
ATOM 856 C C . ARG A 1 109 ? -6.948 4.581 6.663 1.00 85.44 109 ARG A C 1
ATOM 858 O O . ARG A 1 109 ? -6.870 4.302 7.858 1.00 85.44 109 ARG A O 1
ATOM 865 N N . ILE A 1 110 ? -7.694 5.555 6.162 1.00 88.69 110 ILE A N 1
ATOM 866 C CA . ILE A 1 110 ? -8.622 6.357 6.949 1.00 88.69 110 ILE A CA 1
ATOM 867 C C . ILE A 1 110 ? -10.025 6.000 6.477 1.00 88.69 110 ILE A C 1
ATOM 869 O O . ILE A 1 110 ? -10.404 6.282 5.346 1.00 88.69 110 ILE A O 1
ATOM 873 N N . VAL A 1 111 ? -10.787 5.348 7.345 1.00 87.94 111 VAL A N 1
ATOM 874 C CA . VAL A 1 111 ? -12.140 4.882 7.049 1.00 87.94 111 VAL A CA 1
ATOM 875 C C . VAL A 1 111 ? -13.133 5.829 7.706 1.00 87.94 111 VAL A C 1
ATOM 877 O O . VAL A 1 111 ? -13.132 5.970 8.926 1.00 87.94 111 VAL A O 1
ATOM 880 N N . SER A 1 112 ? -13.994 6.462 6.909 1.00 91.00 112 SER A N 1
ATOM 881 C CA . SER A 1 112 ? -15.168 7.172 7.426 1.00 91.00 112 SER A CA 1
ATOM 882 C C . SER A 1 112 ? -16.270 6.161 7.734 1.00 91.00 112 SER A C 1
ATOM 884 O O . SER A 1 112 ? -16.749 5.466 6.838 1.00 91.00 112 SER A O 1
ATOM 886 N N . MET A 1 113 ? -16.661 6.059 9.001 1.00 91.81 113 MET A N 1
ATOM 887 C CA . MET A 1 113 ? -17.656 5.113 9.497 1.00 91.81 113 MET A CA 1
ATOM 888 C C . MET A 1 113 ? -18.987 5.828 9.735 1.00 91.81 113 MET A C 1
ATOM 890 O O . MET A 1 113 ? -19.212 6.453 10.771 1.00 91.81 113 MET A O 1
ATOM 894 N N . ASP A 1 114 ? -19.886 5.740 8.756 1.00 90.94 114 ASP A N 1
ATOM 895 C CA . ASP A 1 114 ? -21.273 6.204 8.898 1.00 90.94 114 ASP A CA 1
ATOM 896 C C . ASP A 1 114 ? -22.173 5.203 9.642 1.00 90.94 114 ASP A C 1
ATOM 898 O O . ASP A 1 114 ? -23.198 5.593 10.201 1.00 90.94 114 ASP A O 1
ATOM 902 N N . ASP A 1 115 ? -21.793 3.926 9.626 1.00 93.44 115 ASP A N 1
ATOM 903 C CA . ASP A 1 115 ? -22.491 2.785 10.225 1.00 93.44 115 ASP A CA 1
ATOM 904 C C . ASP A 1 115 ? -21.457 1.681 10.545 1.00 93.44 115 ASP A C 1
ATOM 906 O O . ASP A 1 115 ? -20.248 1.887 10.390 1.00 93.44 115 ASP A O 1
ATOM 910 N N . ILE A 1 116 ? -21.917 0.503 10.971 1.00 93.06 116 ILE A N 1
ATOM 911 C CA . ILE A 1 116 ? -21.095 -0.669 11.276 1.00 93.06 116 ILE A CA 1
ATOM 912 C C . ILE A 1 116 ? -20.209 -1.034 10.079 1.00 93.06 116 ILE A C 1
ATOM 914 O O . ILE A 1 116 ? -20.681 -1.453 9.016 1.00 93.06 116 ILE A O 1
ATOM 918 N N . PHE A 1 117 ? -18.898 -0.970 10.290 1.00 89.44 117 PHE A N 1
ATOM 919 C CA . PHE A 1 117 ? -17.903 -1.368 9.310 1.00 89.44 117 PHE A CA 1
ATOM 920 C C . PHE A 1 117 ? -17.502 -2.830 9.524 1.00 89.44 117 PHE A C 1
ATOM 922 O O . PHE A 1 117 ? -16.999 -3.222 10.577 1.00 89.44 117 PHE A O 1
ATOM 929 N N . ASN A 1 118 ? -17.734 -3.665 8.512 1.00 87.00 118 ASN A N 1
ATOM 930 C CA . ASN A 1 118 ? -17.366 -5.077 8.548 1.00 87.00 118 ASN A CA 1
ATOM 931 C C . ASN A 1 118 ? -16.008 -5.268 7.872 1.00 87.00 118 ASN A C 1
ATOM 933 O O . ASN A 1 118 ? -15.854 -4.983 6.685 1.00 87.00 118 ASN A O 1
ATOM 937 N N . MET A 1 119 ? -15.043 -5.804 8.612 1.00 83.31 119 MET A N 1
ATOM 938 C CA . MET A 1 119 ? -13.700 -6.085 8.124 1.00 83.31 119 MET A CA 1
ATOM 939 C C . MET A 1 119 ? -13.417 -7.586 8.158 1.00 83.31 119 MET A C 1
ATOM 941 O O . MET A 1 119 ? -13.699 -8.279 9.133 1.00 83.31 119 MET A O 1
ATOM 945 N N . ARG A 1 120 ? -12.841 -8.095 7.069 1.00 78.25 120 ARG A N 1
ATOM 946 C CA . ARG A 1 120 ? -12.463 -9.502 6.922 1.00 78.25 120 ARG A CA 1
ATOM 947 C C . ARG A 1 120 ? -10.948 -9.644 6.994 1.00 78.25 120 ARG A C 1
ATOM 949 O O . ARG A 1 120 ? -10.256 -9.020 6.189 1.00 78.25 120 ARG A O 1
ATOM 956 N N . VAL A 1 121 ? -10.446 -10.488 7.891 1.00 78.38 121 VAL A N 1
ATOM 957 C CA . VAL A 1 121 ? -9.003 -10.676 8.117 1.00 78.38 121 VAL A CA 1
ATOM 958 C C . VAL A 1 121 ? -8.612 -12.159 8.095 1.00 78.38 121 VAL A C 1
ATOM 960 O O . VAL A 1 121 ? -9.438 -13.030 8.367 1.00 78.38 121 VAL A O 1
ATOM 963 N N . GLY A 1 122 ? -7.356 -12.443 7.731 1.00 67.19 122 GLY A N 1
ATOM 964 C CA . GLY A 1 122 ? -6.719 -13.757 7.906 1.00 67.19 122 GLY A CA 1
ATOM 965 C C . GLY A 1 122 ? -6.857 -14.792 6.778 1.00 67.19 122 GLY A C 1
ATOM 966 O O . GLY A 1 122 ? -6.239 -15.855 6.848 1.00 67.19 122 GLY A O 1
ATOM 967 N N . GLU A 1 123 ? -7.584 -14.509 5.692 1.00 59.97 123 GLU A N 1
ATOM 968 C CA . GLU A 1 123 ? -7.533 -15.381 4.509 1.00 59.97 123 GLU A CA 1
ATOM 969 C C . GLU A 1 123 ? -6.212 -15.184 3.759 1.00 59.97 123 GLU A C 1
ATOM 971 O O . GLU A 1 123 ? -5.940 -14.091 3.285 1.00 59.97 123 GLU A O 1
ATOM 976 N N . GLY A 1 124 ? -5.403 -16.242 3.638 1.00 55.31 124 GLY A N 1
ATOM 977 C CA . GLY A 1 124 ? -4.379 -16.415 2.596 1.00 55.31 124 GLY A CA 1
ATOM 978 C C . GLY A 1 124 ? -3.102 -15.563 2.654 1.00 55.31 124 GLY A C 1
ATOM 979 O O . GLY A 1 124 ? -2.161 -15.896 1.935 1.00 55.31 124 GLY A O 1
ATOM 980 N N . VAL A 1 125 ? -3.016 -14.527 3.494 1.00 57.38 125 VAL A N 1
ATOM 981 C CA . VAL A 1 125 ? -1.857 -13.611 3.532 1.00 57.38 125 VAL A CA 1
ATOM 982 C C . VAL A 1 125 ? -1.077 -13.736 4.834 1.00 57.38 125 VAL A C 1
ATOM 984 O O . VAL A 1 125 ? -1.288 -12.951 5.749 1.00 57.38 125 VAL A O 1
ATOM 987 N N . GLY A 1 126 ? -0.186 -14.730 4.906 1.00 66.81 126 GLY A N 1
ATOM 988 C CA . GLY A 1 126 ? 0.847 -14.815 5.948 1.00 66.81 126 GLY A CA 1
ATOM 989 C C . GLY A 1 126 ? 0.365 -14.568 7.385 1.00 66.81 126 GLY A C 1
ATOM 990 O O . GLY A 1 126 ? -0.797 -14.796 7.720 1.00 66.81 126 GLY A O 1
ATOM 991 N N . ASP A 1 127 ? 1.285 -14.125 8.235 1.00 75.56 127 ASP A N 1
ATOM 992 C CA . ASP A 1 127 ? 0.938 -13.510 9.513 1.00 75.56 127 ASP A CA 1
ATOM 993 C C . ASP A 1 127 ? 0.593 -12.036 9.272 1.00 75.56 127 ASP A C 1
ATOM 995 O O . ASP A 1 127 ? 1.236 -11.354 8.466 1.00 75.56 127 ASP A O 1
ATOM 999 N N . CYS A 1 128 ? -0.432 -11.547 9.969 1.00 78.62 128 CYS A N 1
ATOM 1000 C CA . CYS A 1 128 ? -0.942 -10.191 9.811 1.00 78.62 128 CYS A CA 1
ATOM 1001 C C . CYS A 1 128 ? -0.904 -9.435 11.143 1.00 78.62 128 CYS A C 1
ATOM 1003 O O . CYS A 1 128 ? -1.117 -10.002 12.225 1.00 78.62 128 CYS A O 1
ATOM 1005 N N . ARG A 1 129 ? -0.610 -8.137 11.056 1.00 85.69 129 ARG A N 1
ATOM 1006 C CA . ARG A 1 129 ? -0.673 -7.185 12.165 1.00 85.69 129 ARG A CA 1
ATOM 1007 C C . ARG A 1 129 ? -1.540 -6.009 11.750 1.00 85.69 129 ARG A C 1
ATOM 1009 O O . ARG A 1 129 ? -1.376 -5.479 10.650 1.00 85.69 129 ARG A O 1
ATOM 1016 N N . ILE A 1 130 ? -2.463 -5.621 12.623 1.00 88.44 130 ILE A N 1
ATOM 1017 C CA . ILE A 1 130 ? -3.386 -4.514 12.370 1.00 88.44 130 ILE A CA 1
ATOM 1018 C C . ILE A 1 130 ? -3.398 -3.601 13.589 1.00 88.44 130 ILE A C 1
ATOM 1020 O O . ILE A 1 130 ? -3.600 -4.081 14.700 1.00 88.44 130 ILE A O 1
ATOM 1024 N N . ALA A 1 131 ? -3.216 -2.302 13.382 1.00 91.19 131 ALA A N 1
ATOM 1025 C CA . ALA A 1 131 ? -3.486 -1.285 14.387 1.00 91.19 131 ALA A CA 1
ATOM 1026 C C . ALA A 1 131 ? -4.737 -0.495 13.991 1.00 91.19 131 ALA A C 1
ATOM 1028 O O . ALA A 1 131 ? -4.839 -0.011 12.863 1.00 91.19 131 ALA A O 1
ATOM 1029 N N . LEU A 1 132 ? -5.685 -0.382 14.919 1.00 93.00 132 LEU A N 1
ATOM 1030 C CA . LEU A 1 132 ? -6.939 0.350 14.758 1.00 93.00 132 LEU A CA 1
ATOM 1031 C C . LEU A 1 132 ? -6.997 1.480 15.781 1.00 93.00 132 LEU A C 1
ATOM 1033 O O . LEU A 1 132 ? -6.793 1.240 16.969 1.00 93.00 132 LEU A O 1
ATOM 1037 N N . MET A 1 133 ? -7.299 2.694 15.336 1.00 91.25 133 MET A N 1
ATOM 1038 C CA . MET A 1 133 ? -7.372 3.876 16.193 1.00 91.25 133 MET A CA 1
ATOM 1039 C C . MET A 1 133 ? -8.534 4.764 15.769 1.00 91.25 133 MET A C 1
ATOM 1041 O O . MET A 1 133 ? -8.657 5.117 14.597 1.00 91.25 133 MET A O 1
ATOM 1045 N N . GLY A 1 134 ? -9.365 5.153 16.732 1.00 90.12 134 GLY A N 1
ATOM 1046 C CA . GLY A 1 134 ? -10.366 6.185 16.509 1.00 90.12 134 GLY A CA 1
ATOM 1047 C C . GLY A 1 134 ? -9.690 7.549 16.442 1.00 90.12 134 GLY A C 1
ATOM 1048 O O . GLY A 1 134 ? -8.983 7.923 17.374 1.00 90.12 134 GLY A O 1
ATOM 1049 N N . PHE A 1 135 ? -9.863 8.264 15.331 1.00 88.06 135 PHE A N 1
ATOM 1050 C CA . PHE A 1 135 ? -9.226 9.565 15.128 1.00 88.06 135 PHE A CA 1
ATOM 1051 C C . PHE A 1 135 ? -9.970 10.687 15.855 1.00 88.06 135 PHE A C 1
ATOM 1053 O O . PHE A 1 135 ? -9.351 11.538 16.479 1.00 88.06 135 PHE A O 1
ATOM 1060 N N . ASP A 1 136 ? -11.300 10.683 15.771 1.00 89.31 136 ASP A N 1
ATOM 1061 C CA . ASP A 1 136 ? -12.168 11.737 16.306 1.00 89.31 136 ASP A CA 1
ATOM 1062 C C . ASP A 1 136 ? -13.363 11.186 17.100 1.00 89.31 136 ASP A C 1
ATOM 1064 O O . ASP A 1 136 ? -14.388 11.859 17.229 1.00 89.31 136 ASP A O 1
ATOM 1068 N N . GLY A 1 137 ? -13.254 9.958 17.612 1.00 91.50 137 GLY A N 1
ATOM 1069 C CA . GLY A 1 137 ? -14.270 9.302 18.436 1.00 91.50 137 GLY A CA 1
ATOM 1070 C C . GLY A 1 137 ? -13.849 7.904 18.889 1.00 91.50 137 GLY A C 1
ATOM 1071 O O . GLY A 1 137 ? -12.842 7.366 18.424 1.00 91.50 137 GLY A O 1
ATOM 1072 N N . GLY A 1 138 ? -14.615 7.320 19.806 1.00 94.19 138 GLY A N 1
ATOM 1073 C CA . GLY A 1 138 ? -14.475 5.934 20.237 1.00 94.19 138 GLY A CA 1
ATOM 1074 C C . GLY A 1 138 ? -15.142 4.939 19.286 1.00 94.19 138 GLY A C 1
ATOM 1075 O O . GLY A 1 138 ? -15.964 5.288 18.444 1.00 94.19 138 GLY A O 1
ATOM 1076 N N . PHE A 1 139 ? -14.799 3.664 19.421 1.00 95.88 139 PHE A N 1
ATOM 1077 C CA . PHE A 1 139 ? -15.410 2.582 18.652 1.00 95.88 139 PHE A CA 1
ATOM 1078 C C . PHE A 1 139 ? -15.447 1.290 19.461 1.00 95.88 139 PHE A C 1
ATOM 1080 O O . PHE A 1 139 ? -14.653 1.085 20.375 1.00 95.88 139 PHE A O 1
ATOM 1087 N N . GLN A 1 140 ? -16.342 0.384 19.098 1.00 96.75 140 GLN A N 1
ATOM 1088 C CA . GLN A 1 140 ? -16.350 -0.982 19.605 1.00 96.75 140 GLN A CA 1
ATOM 1089 C C . GLN A 1 140 ? -15.915 -1.942 18.502 1.00 96.75 140 GLN A C 1
ATOM 1091 O O . GLN A 1 140 ? -16.326 -1.806 17.352 1.00 96.75 140 GLN A O 1
ATOM 1096 N N . LEU A 1 141 ? -15.071 -2.907 18.856 1.00 96.50 141 LEU A N 1
ATOM 1097 C CA . LEU A 1 141 ? -14.702 -4.023 17.999 1.00 96.50 141 LEU A CA 1
ATOM 1098 C C . LEU A 1 141 ? -15.351 -5.300 18.532 1.00 96.50 141 LEU A C 1
ATOM 1100 O O . LEU A 1 141 ? -15.027 -5.724 19.640 1.00 96.50 141 LEU A O 1
ATOM 1104 N N . ASP A 1 142 ? -16.174 -5.943 17.707 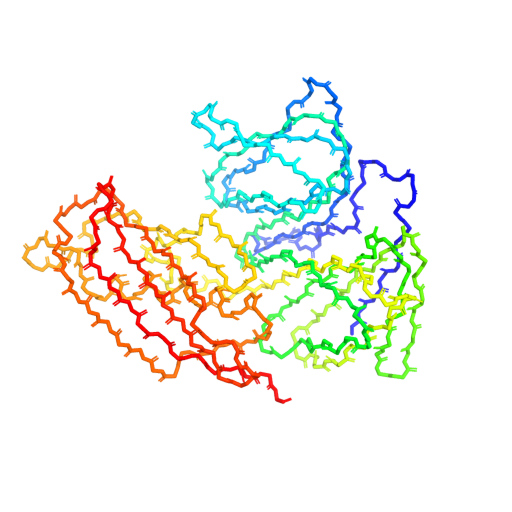1.00 95.31 142 ASP A N 1
ATOM 1105 C CA . ASP A 1 142 ? -16.729 -7.271 17.970 1.00 95.31 142 ASP A CA 1
ATOM 1106 C C . ASP A 1 142 ? -16.082 -8.329 17.068 1.00 95.31 142 ASP A C 1
ATOM 1108 O O . ASP A 1 142 ? -15.877 -8.105 15.870 1.00 95.31 142 ASP A O 1
ATOM 1112 N N . TRP A 1 143 ? -15.799 -9.505 17.634 1.00 91.88 143 TRP A N 1
ATOM 1113 C CA . TRP A 1 143 ? -15.255 -10.664 16.920 1.00 91.88 143 TRP A CA 1
ATOM 1114 C C . TRP A 1 143 ? -15.624 -11.967 17.633 1.00 91.88 143 TRP A C 1
ATOM 1116 O O . TRP A 1 143 ? -15.474 -12.077 18.846 1.00 91.88 143 TRP A O 1
ATOM 1126 N N . ASP A 1 144 ? -16.091 -12.979 16.901 1.00 87.00 144 ASP A N 1
ATOM 1127 C CA . ASP A 1 144 ? -16.344 -14.332 17.431 1.00 87.00 144 ASP A CA 1
ATOM 1128 C C . ASP A 1 144 ? -17.102 -14.372 18.782 1.00 87.00 144 ASP A C 1
ATOM 1130 O O . ASP A 1 144 ? -16.794 -15.166 19.668 1.00 87.00 144 ASP A O 1
ATOM 1134 N N . GLY A 1 145 ? -18.083 -13.477 18.962 1.00 88.06 145 GLY A N 1
ATOM 1135 C CA . GLY A 1 145 ? -18.878 -13.353 20.194 1.00 88.06 145 GLY A CA 1
ATOM 1136 C C . GLY A 1 145 ? -18.215 -12.575 21.343 1.00 88.06 145 GLY A C 1
ATOM 1137 O O . GLY A 1 145 ? -18.831 -12.411 22.391 1.00 88.06 145 GLY A O 1
ATOM 1138 N N . ASN A 1 146 ? -16.996 -12.079 21.149 1.00 93.38 146 ASN A N 1
ATOM 1139 C CA . ASN A 1 146 ? -16.281 -11.184 22.055 1.00 93.38 146 ASN A CA 1
ATOM 1140 C C . ASN A 1 146 ? -16.418 -9.730 21.591 1.00 93.38 146 ASN A C 1
ATOM 1142 O O . ASN A 1 146 ? -16.672 -9.467 20.415 1.00 93.38 146 ASN A O 1
ATOM 1146 N N . SER A 1 147 ? -16.187 -8.795 22.510 1.00 95.19 147 SER A N 1
ATOM 1147 C CA . SER A 1 147 ? -16.240 -7.357 22.247 1.00 95.19 147 SER A CA 1
ATOM 1148 C C . SER A 1 147 ? -15.180 -6.609 23.050 1.00 95.19 147 SER A C 1
ATOM 1150 O O . SER A 1 147 ? -14.915 -6.951 24.205 1.00 95.19 147 SER A O 1
ATOM 1152 N N . VAL A 1 148 ? -14.625 -5.543 22.480 1.00 96.06 148 VAL A N 1
ATOM 1153 C CA . VAL A 1 148 ? -13.781 -4.577 23.190 1.00 96.06 148 VAL A CA 1
ATOM 1154 C C . VAL A 1 148 ? -14.175 -3.164 22.783 1.00 96.06 148 VAL A C 1
ATOM 1156 O O . VAL A 1 148 ? -14.257 -2.852 21.598 1.00 96.06 148 VAL A O 1
ATOM 1159 N N . SER A 1 149 ? -14.421 -2.305 23.769 1.00 95.12 149 SER A N 1
ATOM 1160 C CA . SER A 1 149 ? -14.741 -0.895 23.542 1.00 95.12 149 SER A CA 1
ATOM 1161 C C . SER A 1 149 ? -13.492 -0.031 23.703 1.00 95.12 149 SER A C 1
ATOM 1163 O O . SER A 1 149 ? -12.715 -0.200 24.651 1.00 95.12 149 SER A O 1
ATOM 1165 N N . CYS A 1 150 ? -13.323 0.916 22.794 1.00 94.12 150 CYS A N 1
ATOM 1166 C CA . CYS A 1 150 ? -12.291 1.940 22.772 1.00 94.12 150 CYS A CA 1
ATOM 1167 C C . CYS A 1 150 ? -12.955 3.307 22.887 1.00 94.12 150 CYS A C 1
ATOM 1169 O O . CYS A 1 150 ? -13.871 3.613 22.129 1.00 94.12 150 CYS A O 1
ATOM 1171 N N . GLU A 1 151 ? -12.494 4.125 23.825 1.00 91.69 151 GLU A N 1
ATOM 1172 C CA . GLU A 1 151 ? -12.864 5.537 23.863 1.00 91.69 151 GLU A CA 1
ATOM 1173 C C . GLU A 1 151 ? -12.039 6.318 22.832 1.00 91.69 151 GLU A C 1
ATOM 1175 O O . GLU A 1 151 ? -11.065 5.803 22.275 1.00 91.69 151 GLU A O 1
ATOM 1180 N N . GLU A 1 152 ? -12.393 7.581 22.593 1.00 85.00 152 GLU A N 1
ATOM 1181 C CA . GLU A 1 152 ? -11.526 8.495 21.848 1.00 85.00 152 GLU A CA 1
ATOM 1182 C C . GLU A 1 152 ? -10.119 8.498 22.460 1.00 85.00 152 GLU A C 1
ATOM 1184 O O . GLU A 1 152 ? -9.967 8.627 23.674 1.00 85.00 152 GLU A O 1
ATOM 1189 N N . GLY A 1 153 ? -9.082 8.334 21.640 1.00 79.31 153 GLY A N 1
ATOM 1190 C CA . GLY A 1 153 ? -7.708 8.223 22.124 1.00 79.31 153 GLY A CA 1
ATOM 1191 C C . GLY A 1 153 ? -7.344 6.854 22.706 1.00 79.31 153 GLY A C 1
ATOM 1192 O O . GLY A 1 153 ? -6.285 6.740 23.308 1.00 79.31 153 GLY A O 1
ATOM 1193 N N . ASP A 1 154 ? -8.161 5.816 22.535 1.00 87.81 154 ASP A N 1
ATOM 1194 C CA . ASP A 1 154 ? -7.716 4.424 22.629 1.00 87.81 154 ASP A CA 1
ATOM 1195 C C . ASP A 1 154 ? -7.423 3.853 21.227 1.00 87.81 154 ASP A C 1
ATOM 1197 O O . ASP A 1 154 ? -7.974 4.282 20.211 1.00 87.81 154 ASP A O 1
ATOM 1201 N N . GLY A 1 155 ? -6.580 2.824 21.175 1.00 89.06 155 GLY A N 1
ATOM 1202 C CA . GLY A 1 155 ? -6.318 2.025 19.984 1.00 89.06 155 GLY A CA 1
ATOM 1203 C C . GLY A 1 155 ? -6.237 0.535 20.299 1.00 89.06 155 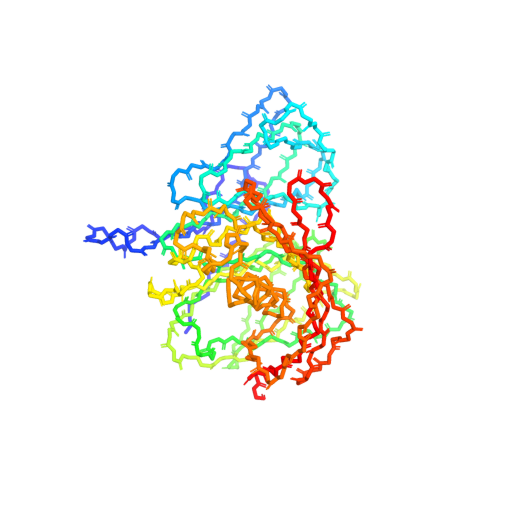GLY A C 1
ATOM 1204 O O . GLY A 1 155 ? -6.120 0.123 21.455 1.00 89.06 155 GLY A O 1
ATOM 1205 N N . LEU A 1 156 ? -6.300 -0.286 19.259 1.00 92.62 156 LEU A N 1
ATOM 1206 C CA . LEU A 1 156 ? -6.164 -1.736 19.331 1.00 92.62 156 LEU A CA 1
ATOM 1207 C C . LEU A 1 156 ? -5.018 -2.181 18.436 1.00 92.62 156 LEU A C 1
ATOM 1209 O O . LEU A 1 156 ? -4.916 -1.725 17.301 1.00 92.62 156 LEU A O 1
ATOM 1213 N N . VAL A 1 157 ? -4.209 -3.123 18.913 1.00 90.69 157 VAL A N 1
ATOM 1214 C CA . VAL A 1 157 ? -3.280 -3.885 18.072 1.00 90.69 157 VAL A CA 1
ATOM 1215 C C . VAL A 1 157 ? -3.740 -5.332 18.035 1.00 90.69 157 VAL A C 1
ATOM 1217 O O . VAL A 1 157 ? -3.859 -5.983 19.075 1.00 90.69 157 VAL A O 1
ATOM 1220 N N . LEU A 1 158 ? -4.012 -5.818 16.829 1.00 89.06 158 LEU A N 1
ATOM 1221 C CA . LEU A 1 158 ? -4.459 -7.169 16.541 1.00 89.06 158 LEU A CA 1
ATOM 1222 C C . LEU A 1 158 ? -3.303 -7.954 15.920 1.00 89.06 158 LEU A C 1
ATOM 1224 O O . LEU A 1 158 ? -2.694 -7.533 14.933 1.00 89.06 158 LEU A O 1
ATOM 1228 N N . GLU A 1 159 ? -3.048 -9.131 16.476 1.00 86.44 159 GLU A N 1
ATOM 1229 C CA . GLU A 1 159 ? -2.087 -10.100 15.967 1.00 86.44 159 GLU A CA 1
ATOM 1230 C C . GLU A 1 159 ? -2.845 -11.332 15.457 1.00 86.44 159 GLU A C 1
ATOM 1232 O O . GLU A 1 159 ? -3.541 -12.024 16.216 1.00 86.44 159 GLU A O 1
ATOM 1237 N N . LEU A 1 160 ? -2.716 -11.600 14.157 1.00 80.56 160 LEU A N 1
ATOM 1238 C CA . LEU A 1 160 ? -3.358 -12.722 13.479 1.00 80.56 160 LEU A CA 1
ATOM 1239 C C . LEU A 1 160 ? -2.298 -13.644 12.883 1.00 80.56 160 LEU A C 1
ATOM 1241 O O . LEU A 1 160 ? -1.391 -13.188 12.183 1.00 80.56 160 LEU A O 1
ATOM 1245 N N . LYS A 1 161 ? -2.421 -14.945 13.158 1.00 74.69 161 LYS A N 1
ATOM 1246 C CA . LYS A 1 161 ? -1.558 -15.970 12.567 1.00 74.69 161 LYS A CA 1
ATOM 1247 C C . LYS A 1 161 ? -2.155 -16.486 11.265 1.00 74.69 161 LYS A C 1
ATOM 1249 O O . LYS A 1 161 ? -3.378 -16.557 11.113 1.00 74.69 161 LYS A O 1
ATOM 1254 N N . ARG A 1 162 ? -1.278 -16.902 10.353 1.00 67.12 162 ARG A N 1
ATOM 1255 C CA . ARG A 1 162 ? -1.641 -17.595 9.116 1.00 67.12 162 ARG A CA 1
ATOM 1256 C C . ARG A 1 162 ? -2.603 -18.744 9.438 1.00 67.12 162 ARG A C 1
ATOM 1258 O O . ARG A 1 162 ? -2.240 -19.611 10.226 1.00 67.12 162 ARG A O 1
ATOM 1265 N N . GLN A 1 163 ? -3.767 -18.763 8.774 1.00 62.09 163 GLN A N 1
ATOM 1266 C CA . GLN A 1 163 ? -4.864 -19.762 8.828 1.00 62.09 163 GLN A CA 1
ATOM 1267 C C . GLN A 1 163 ? -6.126 -19.379 9.629 1.00 62.09 163 GLN A C 1
ATOM 1269 O O . GLN A 1 163 ? -7.151 -20.029 9.427 1.00 62.09 163 GLN A O 1
ATOM 1274 N N . GLU A 1 164 ? -6.128 -18.329 10.457 1.00 63.94 164 GLU A N 1
ATOM 1275 C CA . GLU A 1 164 ? -7.347 -17.916 11.177 1.00 63.94 164 GLU A CA 1
ATOM 1276 C C . GLU A 1 164 ? -8.157 -16.885 10.380 1.00 63.94 164 GLU A C 1
ATOM 1278 O O . GLU A 1 164 ? -7.838 -15.699 10.376 1.00 63.94 164 GLU A O 1
ATOM 1283 N N . PHE A 1 165 ? -9.231 -17.322 9.720 1.00 74.50 165 PHE A N 1
ATOM 1284 C CA . PHE A 1 165 ? -10.256 -16.404 9.222 1.00 74.50 165 PHE A CA 1
ATOM 1285 C C . PHE A 1 165 ? -11.047 -15.827 10.403 1.00 74.50 165 PHE A C 1
ATOM 1287 O O . PHE A 1 165 ? -11.580 -16.584 11.211 1.00 74.50 165 PHE A O 1
ATOM 1294 N N . CYS A 1 166 ? -11.162 -14.499 10.467 1.00 78.94 166 CYS A N 1
ATOM 1295 C CA . CYS A 1 166 ? -12.002 -13.815 11.445 1.00 78.94 166 CYS A CA 1
ATOM 1296 C C . CYS A 1 166 ? -12.776 -12.668 10.779 1.00 78.94 166 CYS A C 1
ATOM 1298 O O . CYS A 1 166 ? -12.255 -11.952 9.911 1.00 78.94 166 CYS A O 1
ATOM 1300 N N . GLN A 1 167 ? -14.038 -12.506 11.177 1.00 86.06 167 GLN A N 1
ATOM 1301 C CA . GLN A 1 167 ? -14.846 -11.348 10.819 1.00 86.06 167 GLN A CA 1
ATOM 1302 C C . GLN A 1 167 ? -14.867 -10.377 11.993 1.00 86.06 167 GLN A C 1
ATOM 1304 O O . GLN A 1 167 ? -15.309 -10.708 13.090 1.00 86.06 167 GLN A O 1
ATOM 1309 N N . LEU A 1 168 ? -14.415 -9.162 11.720 1.00 89.50 168 LEU A N 1
ATOM 1310 C CA . LEU A 1 168 ? -14.355 -8.063 12.663 1.00 89.50 168 LEU A CA 1
ATOM 1311 C C . LEU A 1 168 ? -15.495 -7.096 12.355 1.00 89.50 168 LEU A C 1
ATOM 1313 O O . LEU A 1 168 ? -15.686 -6.706 11.200 1.00 89.50 168 LEU A O 1
ATOM 1317 N N . LYS A 1 169 ? -16.253 -6.705 13.376 1.00 94.06 169 LYS A N 1
ATOM 1318 C CA . LYS A 1 169 ? -17.277 -5.665 13.262 1.00 94.06 169 LYS A CA 1
ATOM 1319 C C . LYS A 1 169 ? -16.842 -4.460 14.069 1.00 94.06 169 LYS A C 1
ATOM 1321 O O . LYS A 1 169 ? -16.649 -4.562 15.273 1.00 94.06 169 LYS A O 1
ATOM 1326 N N . LEU A 1 170 ? -16.686 -3.338 13.388 1.00 94.94 170 LEU A N 1
ATOM 1327 C CA . LEU A 1 170 ? -16.324 -2.061 13.975 1.00 94.94 170 LEU A CA 1
ATOM 1328 C C . LEU A 1 170 ? -17.579 -1.200 14.056 1.00 94.94 170 LEU A C 1
ATOM 1330 O O . LEU A 1 170 ? -18.203 -0.908 13.038 1.00 94.94 170 LEU A O 1
ATOM 1334 N N . ILE A 1 171 ? -17.966 -0.837 15.272 1.00 96.38 171 ILE A N 1
ATOM 1335 C CA . ILE A 1 171 ? -19.166 -0.058 15.563 1.00 96.38 171 ILE A CA 1
ATOM 1336 C C . ILE A 1 171 ? -18.701 1.337 16.003 1.00 96.38 171 ILE A C 1
ATOM 1338 O O . ILE A 1 171 ? -18.063 1.442 17.055 1.00 96.38 171 ILE A O 1
ATOM 1342 N N . PRO A 1 172 ? -18.956 2.397 15.214 1.00 96.75 172 PRO A N 1
ATOM 1343 C CA . PRO A 1 172 ? -18.543 3.750 15.576 1.00 96.75 172 PRO A CA 1
ATOM 1344 C C . PRO A 1 172 ? -19.383 4.304 16.735 1.00 96.75 172 PRO A C 1
ATOM 1346 O O . PRO A 1 172 ? -20.586 4.057 16.804 1.00 96.75 172 PRO A O 1
ATOM 1349 N N . GLU A 1 173 ? -18.784 5.122 17.605 1.00 96.12 173 GLU A N 1
ATOM 1350 C CA . GLU A 1 173 ? -19.525 5.882 18.629 1.00 96.12 173 GLU A CA 1
ATOM 1351 C C . GLU A 1 173 ? -20.483 6.906 18.000 1.00 96.12 173 GLU A C 1
ATOM 1353 O O . GLU A 1 173 ? -21.564 7.175 18.527 1.00 96.12 173 GLU A O 1
ATOM 1358 N N . LYS A 1 174 ? -20.097 7.476 16.852 1.00 94.44 174 LYS A N 1
ATOM 1359 C CA . LYS A 1 174 ? -20.886 8.470 16.120 1.00 94.44 174 LYS A CA 1
ATOM 1360 C C . LYS A 1 174 ? -20.774 8.293 14.612 1.00 94.44 174 LYS A C 1
ATOM 1362 O O . LYS A 1 174 ? -19.748 7.867 14.090 1.00 94.44 174 LYS A O 1
ATOM 1367 N N . LYS A 1 175 ? -21.820 8.710 13.902 1.00 95.19 175 LYS A N 1
ATOM 1368 C CA . LYS A 1 175 ? -21.834 8.754 12.439 1.00 95.19 175 LYS A CA 1
ATOM 1369 C C . LYS A 1 175 ? -20.729 9.671 11.902 1.00 95.19 175 LYS A C 1
ATOM 1371 O O . LYS A 1 175 ? -20.562 10.786 12.394 1.00 95.19 175 LYS A O 1
ATOM 1376 N N . GLY A 1 176 ? -20.024 9.211 10.872 1.00 92.31 176 GLY A N 1
ATOM 1377 C CA . GLY A 1 176 ? -18.951 9.956 10.212 1.00 92.31 176 GLY A CA 1
ATOM 1378 C C . GLY A 1 176 ? -17.632 9.941 10.985 1.00 92.31 176 GLY A C 1
ATOM 1379 O O . GLY A 1 176 ? -16.726 10.699 10.651 1.00 92.31 176 GLY A O 1
ATOM 1380 N N . MET A 1 177 ? -17.519 9.101 12.019 1.00 93.44 177 MET A N 1
ATOM 1381 C CA . MET A 1 177 ? -16.270 8.908 12.748 1.00 93.44 177 MET A CA 1
ATOM 1382 C C . MET A 1 177 ? -15.176 8.407 11.805 1.00 93.44 177 MET A C 1
ATOM 1384 O O . MET A 1 177 ? -15.401 7.492 11.013 1.00 93.44 177 MET A O 1
ATOM 1388 N N . ARG A 1 178 ? -13.965 8.944 11.941 1.00 92.44 178 ARG A N 1
ATOM 1389 C CA . ARG A 1 178 ? -12.797 8.469 11.199 1.00 92.44 178 ARG A CA 1
ATOM 1390 C C . ARG A 1 178 ? -12.023 7.435 12.009 1.00 92.44 178 ARG A C 1
ATOM 1392 O O . ARG A 1 178 ? -11.639 7.672 13.153 1.00 92.44 178 ARG A O 1
ATOM 1399 N N . LEU A 1 179 ? -11.764 6.292 11.388 1.00 91.94 179 LEU A N 1
ATOM 1400 C CA . LEU A 1 179 ? -10.912 5.231 11.911 1.00 91.94 179 LEU A CA 1
ATOM 1401 C C . LEU A 1 179 ? -9.615 5.176 11.111 1.00 91.94 179 LEU A C 1
ATOM 1403 O O . LEU A 1 179 ? -9.642 5.042 9.891 1.00 91.94 179 LEU A O 1
ATOM 1407 N N . ILE A 1 180 ? -8.483 5.207 11.801 1.00 91.12 180 ILE A N 1
ATOM 1408 C CA . ILE A 1 180 ? -7.183 4.897 11.217 1.00 91.12 180 ILE A CA 1
ATOM 1409 C C . ILE A 1 180 ? -6.955 3.392 11.349 1.00 91.12 180 ILE A C 1
ATOM 1411 O O . ILE A 1 180 ? -6.979 2.842 12.449 1.00 91.12 180 ILE A O 1
ATOM 1415 N N . SER A 1 181 ? -6.739 2.730 10.215 1.00 89.88 181 SER A N 1
ATOM 1416 C CA . SER A 1 181 ? -6.439 1.303 10.117 1.00 89.88 181 SER A CA 1
ATOM 1417 C C . SER A 1 181 ? -5.090 1.113 9.439 1.00 89.88 181 SER A C 1
ATOM 1419 O O . SER A 1 181 ? -4.990 1.189 8.214 1.00 89.88 181 SER A O 1
ATOM 1421 N N . ALA A 1 182 ? -4.057 0.832 10.226 1.00 89.44 182 ALA A N 1
ATOM 1422 C CA . ALA A 1 182 ? -2.762 0.403 9.716 1.00 89.44 182 ALA A CA 1
ATOM 1423 C C . ALA A 1 182 ? -2.751 -1.120 9.628 1.00 89.44 182 ALA A C 1
ATOM 1425 O O . ALA A 1 182 ? -3.070 -1.806 10.595 1.00 89.44 182 ALA A O 1
ATOM 1426 N N . SER A 1 183 ? -2.433 -1.670 8.464 1.00 85.81 183 SER A N 1
ATOM 1427 C CA . SER A 1 183 ? -2.422 -3.116 8.252 1.00 85.81 183 SER A CA 1
ATOM 1428 C C . SER A 1 183 ? -1.161 -3.519 7.530 1.00 85.81 183 SER A C 1
ATOM 1430 O O . SER A 1 183 ? -0.790 -2.894 6.538 1.00 85.81 183 SER A O 1
ATOM 1432 N N . ALA A 1 184 ? -0.548 -4.599 7.995 1.00 81.75 184 ALA A N 1
ATOM 1433 C CA . ALA A 1 184 ? 0.616 -5.172 7.360 1.00 81.75 184 ALA A CA 1
ATOM 1434 C C . ALA A 1 184 ? 0.554 -6.693 7.334 1.00 81.75 184 ALA A C 1
ATOM 1436 O O . ALA A 1 184 ? -0.050 -7.345 8.194 1.00 81.75 184 ALA A O 1
ATOM 1437 N N . VAL A 1 185 ? 1.196 -7.237 6.315 1.00 75.75 185 VAL A N 1
ATOM 1438 C CA . VAL A 1 185 ? 1.192 -8.646 5.970 1.00 75.75 185 VAL A CA 1
ATOM 1439 C C . VAL A 1 185 ? 2.583 -9.071 5.537 1.00 75.75 185 VAL A C 1
ATOM 1441 O O . VAL A 1 185 ? 3.256 -8.380 4.769 1.00 75.75 185 VAL A O 1
ATOM 1444 N N . LEU A 1 186 ? 2.991 -10.241 6.021 1.00 73.31 186 LEU A N 1
ATOM 1445 C CA . LEU A 1 186 ? 4.203 -10.894 5.557 1.00 73.31 186 LEU A CA 1
ATOM 1446 C C . LEU A 1 186 ? 3.956 -11.507 4.176 1.00 73.31 186 LEU A C 1
ATOM 1448 O O . LEU A 1 186 ? 3.084 -12.370 4.017 1.00 73.31 186 LEU A O 1
ATOM 1452 N N . LEU A 1 187 ? 4.724 -11.064 3.181 1.00 67.56 187 LEU A N 1
ATOM 1453 C CA . LEU A 1 187 ? 4.691 -11.656 1.850 1.00 67.56 187 LEU A CA 1
ATOM 1454 C C . LEU A 1 187 ? 5.659 -12.832 1.731 1.00 67.56 187 LEU A C 1
ATOM 1456 O O . LEU A 1 187 ? 6.550 -13.036 2.551 1.00 67.56 187 LEU A O 1
ATOM 1460 N N . ASN A 1 188 ? 5.458 -13.633 0.686 1.00 67.50 188 ASN A N 1
ATOM 1461 C CA . ASN A 1 188 ? 6.398 -14.686 0.330 1.00 67.50 188 ASN A CA 1
ATOM 1462 C C . ASN A 1 188 ? 7.760 -14.049 -0.018 1.00 67.50 188 ASN A C 1
ATOM 1464 O O . ASN A 1 188 ? 7.773 -13.141 -0.851 1.00 67.50 188 ASN A O 1
ATOM 1468 N N . PRO A 1 189 ? 8.885 -14.520 0.557 1.00 64.00 189 PRO A N 1
ATOM 1469 C CA . PRO A 1 189 ? 10.214 -13.993 0.235 1.00 64.00 189 PRO A CA 1
ATOM 1470 C C . PRO A 1 189 ? 10.565 -14.127 -1.256 1.00 64.00 189 PRO A C 1
ATOM 1472 O O . PRO A 1 189 ? 11.331 -13.326 -1.787 1.00 64.00 189 PRO A O 1
ATOM 1475 N N . ASN A 1 190 ? 9.968 -15.098 -1.955 1.00 72.12 190 ASN A N 1
ATOM 1476 C CA . ASN A 1 190 ? 10.132 -15.291 -3.393 1.00 72.12 190 ASN A CA 1
ATOM 1477 C C . ASN A 1 190 ? 9.111 -14.457 -4.184 1.00 72.12 190 ASN A C 1
ATOM 1479 O O . ASN A 1 190 ? 8.143 -14.994 -4.727 1.00 72.12 190 ASN A O 1
ATOM 1483 N N . ASP A 1 191 ? 9.328 -13.143 -4.237 1.00 76.06 191 ASP A N 1
ATOM 1484 C CA . ASP A 1 191 ? 8.530 -12.209 -5.036 1.00 76.06 191 ASP A CA 1
ATOM 1485 C C . ASP A 1 191 ? 9.210 -11.881 -6.377 1.00 76.06 191 ASP A C 1
ATOM 1487 O O . ASP A 1 191 ? 10.306 -11.317 -6.426 1.00 76.06 191 ASP A O 1
ATOM 1491 N N . PHE A 1 192 ? 8.526 -12.192 -7.482 1.00 87.31 192 PHE A N 1
ATOM 1492 C CA . PHE A 1 192 ? 9.006 -11.891 -8.829 1.00 87.31 192 PHE A CA 1
ATOM 1493 C C . PHE A 1 192 ? 9.112 -10.383 -9.102 1.00 87.31 192 PHE A C 1
ATOM 1495 O O . PHE A 1 192 ? 10.040 -9.957 -9.784 1.00 87.31 192 PHE A O 1
ATOM 1502 N N . GLY A 1 193 ? 8.221 -9.559 -8.537 1.00 86.06 193 GLY A N 1
ATOM 1503 C CA . GLY A 1 193 ? 8.309 -8.102 -8.662 1.00 86.06 193 GLY A CA 1
ATOM 1504 C C . GLY A 1 193 ? 9.606 -7.565 -8.053 1.00 86.06 193 GLY A C 1
ATOM 1505 O O . GLY A 1 193 ? 10.312 -6.786 -8.693 1.00 86.06 193 GLY A O 1
ATOM 1506 N N . LYS A 1 194 ? 9.974 -8.067 -6.865 1.00 81.31 194 LYS A N 1
ATOM 1507 C CA . LYS A 1 194 ? 11.256 -7.759 -6.214 1.00 81.31 194 LYS A CA 1
ATOM 1508 C C . LYS A 1 194 ? 12.448 -8.257 -7.036 1.00 81.31 194 LYS A C 1
ATOM 1510 O O . LYS A 1 194 ? 13.401 -7.513 -7.221 1.00 81.31 194 LYS A O 1
ATOM 1515 N N . TYR A 1 195 ? 12.382 -9.472 -7.585 1.00 87.12 195 TYR A N 1
ATOM 1516 C CA . TYR A 1 195 ? 13.439 -10.014 -8.453 1.00 87.12 195 TYR A CA 1
ATOM 1517 C C . TYR A 1 195 ? 13.706 -9.133 -9.689 1.00 87.12 195 TYR A C 1
ATOM 1519 O O . TYR A 1 195 ? 14.859 -8.870 -10.047 1.00 87.12 195 TYR A O 1
ATOM 1527 N N . ILE A 1 196 ? 12.640 -8.632 -10.318 1.00 90.69 196 ILE A N 1
ATOM 1528 C CA . ILE A 1 196 ? 12.731 -7.712 -11.457 1.00 90.69 196 ILE A CA 1
ATOM 1529 C C . ILE A 1 196 ? 13.181 -6.303 -11.026 1.00 90.69 196 ILE A C 1
ATOM 1531 O O . ILE A 1 196 ? 13.689 -5.569 -11.862 1.00 90.69 196 ILE A O 1
ATOM 1535 N N . GLY A 1 197 ? 13.115 -5.943 -9.742 1.00 88.56 197 GLY A N 1
ATOM 1536 C CA . GLY A 1 197 ? 13.545 -4.632 -9.237 1.00 88.56 197 GLY A CA 1
ATOM 1537 C C . GLY A 1 197 ? 12.428 -3.588 -9.245 1.00 88.56 197 GLY A C 1
ATOM 1538 O O . GLY A 1 197 ? 12.665 -2.419 -9.532 1.00 88.56 197 GLY A O 1
ATOM 1539 N N . VAL A 1 198 ? 11.182 -4.008 -9.005 1.00 89.69 198 VAL A N 1
ATOM 1540 C CA . VAL A 1 198 ? 10.066 -3.077 -8.806 1.00 89.69 198 VAL A CA 1
ATOM 1541 C C . VAL A 1 198 ? 10.151 -2.473 -7.407 1.00 89.69 198 VAL A C 1
ATOM 1543 O O . VAL A 1 198 ? 10.062 -3.187 -6.409 1.00 89.69 198 VAL A O 1
ATOM 1546 N N . HIS A 1 199 ? 10.231 -1.149 -7.355 1.00 85.12 199 HIS A N 1
ATOM 1547 C CA . HIS A 1 199 ? 10.157 -0.346 -6.141 1.00 85.12 199 HIS A CA 1
ATOM 1548 C C . HIS A 1 199 ? 8.804 0.353 -6.092 1.00 85.12 199 HIS A C 1
ATOM 1550 O O . HIS A 1 199 ? 8.325 0.872 -7.098 1.00 85.12 199 HIS A O 1
ATOM 1556 N N . PHE A 1 200 ? 8.156 0.371 -4.937 1.00 84.81 200 PHE A N 1
ATOM 1557 C CA . PHE A 1 200 ? 6.974 1.209 -4.754 1.00 84.81 200 PHE A CA 1
ATOM 1558 C C . PHE A 1 200 ? 7.444 2.615 -4.388 1.00 84.81 200 PHE A C 1
ATOM 1560 O O . PHE A 1 200 ? 8.483 2.749 -3.765 1.00 84.81 200 PHE A O 1
ATOM 1567 N N . LEU A 1 201 ? 6.725 3.639 -4.835 1.00 81.62 201 LEU A N 1
ATOM 1568 C CA . LEU A 1 201 ? 7.019 5.039 -4.515 1.00 81.62 201 LEU A CA 1
ATOM 1569 C C . LEU A 1 201 ? 5.910 5.630 -3.644 1.00 81.62 201 LEU A C 1
ATOM 1571 O O . LEU A 1 201 ? 6.157 6.364 -2.701 1.00 81.62 201 LEU A O 1
ATOM 1575 N N . GLU A 1 202 ? 4.655 5.316 -3.976 1.00 81.62 202 GLU A N 1
ATOM 1576 C CA . GLU A 1 202 ? 3.488 5.822 -3.254 1.00 81.62 202 GLU A CA 1
ATOM 1577 C C . GLU A 1 202 ? 2.429 4.718 -3.178 1.00 81.62 202 GLU A C 1
ATOM 1579 O O . GLU A 1 202 ? 2.194 3.973 -4.142 1.00 81.62 202 GLU A O 1
ATOM 1584 N N . ARG A 1 203 ? 1.755 4.616 -2.032 1.00 83.12 203 ARG A N 1
ATOM 1585 C CA . ARG A 1 203 ? 0.653 3.674 -1.803 1.00 83.12 203 ARG A CA 1
ATOM 1586 C C . ARG A 1 203 ? -0.522 4.421 -1.190 1.00 83.12 203 ARG A C 1
ATOM 1588 O O . ARG A 1 203 ? -0.399 4.952 -0.091 1.00 83.12 203 ARG A O 1
ATOM 1595 N N . GLY A 1 204 ? -1.659 4.417 -1.874 1.00 79.56 204 GLY A N 1
ATOM 1596 C CA . GLY A 1 204 ? -2.909 4.988 -1.383 1.00 79.56 204 GLY A CA 1
ATOM 1597 C C . GLY A 1 204 ? -4.051 3.982 -1.457 1.00 79.56 204 GLY A C 1
ATOM 1598 O O . GLY A 1 204 ? -3.901 2.866 -1.966 1.00 79.56 204 GLY A O 1
ATOM 1599 N N . GLU A 1 205 ? -5.221 4.363 -0.954 1.00 83.88 205 GLU A N 1
ATOM 1600 C CA . GLU A 1 205 ? -6.428 3.550 -1.092 1.00 83.88 205 GLU A CA 1
ATOM 1601 C C . GLU A 1 205 ? -6.869 3.497 -2.564 1.00 83.88 205 GLU A C 1
ATOM 1603 O O . GLU A 1 205 ? -7.313 4.485 -3.145 1.00 83.88 205 GLU A O 1
ATOM 1608 N N . GLY A 1 206 ? -6.710 2.334 -3.202 1.00 89.06 206 GLY A N 1
ATOM 1609 C CA . GLY A 1 206 ? -7.015 2.154 -4.622 1.00 89.06 206 GLY A CA 1
ATOM 1610 C C . GLY A 1 206 ? -5.967 2.703 -5.581 1.00 89.06 206 GLY A C 1
ATOM 1611 O O . GLY A 1 206 ? -6.156 2.595 -6.790 1.00 89.06 206 GLY A O 1
ATOM 1612 N N . THR A 1 207 ? -4.867 3.266 -5.090 1.00 91.94 207 THR A N 1
ATOM 1613 C CA . THR A 1 207 ? -3.822 3.852 -5.932 1.00 91.94 207 THR A CA 1
ATOM 1614 C C . THR A 1 207 ? -2.451 3.327 -5.551 1.00 91.94 207 THR A C 1
ATOM 1616 O O . THR A 1 207 ? -2.179 2.961 -4.406 1.00 91.94 207 THR A O 1
ATOM 1619 N N . CYS A 1 208 ? -1.565 3.268 -6.535 1.00 92.38 208 CYS A N 1
ATOM 1620 C CA . CYS A 1 208 ? -0.170 2.948 -6.297 1.00 92.38 208 CYS A CA 1
ATOM 1621 C C . CYS A 1 208 ? 0.691 3.569 -7.386 1.00 92.38 208 CYS A C 1
ATOM 1623 O O . CYS A 1 208 ? 0.318 3.565 -8.561 1.00 92.38 208 CYS A O 1
ATOM 1625 N N . LYS A 1 209 ? 1.852 4.072 -6.988 1.00 93.19 209 LYS A N 1
ATOM 1626 C CA . LYS A 1 209 ? 2.929 4.457 -7.885 1.00 93.19 209 LYS A CA 1
ATOM 1627 C C . LYS A 1 209 ? 4.109 3.536 -7.629 1.00 93.19 209 LYS A C 1
ATOM 1629 O O . LYS A 1 209 ? 4.482 3.323 -6.478 1.00 93.19 209 LYS A O 1
ATOM 1634 N N . ALA A 1 210 ? 4.683 2.995 -8.691 1.00 93.31 210 ALA A N 1
ATOM 1635 C CA . ALA A 1 210 ? 5.850 2.129 -8.631 1.00 93.31 210 ALA A CA 1
ATOM 1636 C C . ALA A 1 210 ? 6.870 2.535 -9.693 1.00 93.31 210 ALA A C 1
ATOM 1638 O O . ALA A 1 210 ? 6.517 3.143 -10.703 1.00 93.31 210 ALA A O 1
ATOM 1639 N N . ARG A 1 211 ? 8.128 2.175 -9.477 1.00 93.69 211 ARG A N 1
ATOM 1640 C CA . ARG A 1 211 ? 9.253 2.420 -10.365 1.00 93.69 211 ARG A CA 1
ATOM 1641 C C . ARG A 1 211 ? 10.000 1.123 -10.647 1.00 93.69 211 ARG A C 1
ATOM 1643 O O . ARG A 1 211 ? 10.104 0.260 -9.785 1.00 93.69 211 ARG A O 1
ATOM 1650 N N . LEU A 1 212 ? 10.538 1.016 -11.852 1.00 95.44 212 LEU A N 1
ATOM 1651 C CA . LEU A 1 212 ? 11.502 -0.006 -12.241 1.00 95.44 212 LEU A CA 1
ATOM 1652 C C . LEU A 1 212 ? 12.755 0.690 -12.765 1.00 95.44 212 LEU A C 1
ATOM 1654 O O . LEU A 1 212 ? 12.676 1.384 -13.781 1.00 95.44 212 LEU A O 1
ATOM 1658 N N . GLU A 1 213 ? 13.892 0.504 -12.100 1.00 93.06 213 GLU A N 1
ATOM 1659 C CA . GLU A 1 213 ? 15.187 0.876 -12.672 1.00 93.06 213 GLU A CA 1
ATOM 1660 C C . GLU A 1 213 ? 15.545 -0.106 -13.795 1.00 93.06 213 GLU A C 1
ATOM 1662 O O . GLU A 1 213 ? 15.379 -1.326 -13.670 1.00 93.06 213 GLU A O 1
ATOM 1667 N N . ILE A 1 214 ? 15.971 0.415 -14.946 1.00 95.75 214 ILE A N 1
ATOM 1668 C CA . ILE A 1 214 ? 16.235 -0.431 -16.109 1.00 95.75 214 ILE A CA 1
ATOM 1669 C C . ILE A 1 214 ? 17.650 -0.985 -16.050 1.00 95.75 214 ILE A C 1
ATOM 1671 O O . ILE A 1 214 ? 18.632 -0.247 -16.046 1.00 95.75 214 ILE A O 1
ATOM 1675 N N . ARG A 1 215 ? 17.737 -2.315 -16.083 1.00 95.38 215 ARG A N 1
ATOM 1676 C CA . ARG A 1 215 ? 18.983 -3.076 -16.156 1.00 95.38 215 ARG A CA 1
ATOM 1677 C C . ARG A 1 215 ? 19.115 -3.752 -17.527 1.00 95.38 215 ARG A C 1
ATOM 1679 O O . ARG A 1 215 ? 18.093 -3.942 -18.197 1.00 95.38 215 ARG A O 1
ATOM 1686 N N . PRO A 1 216 ? 20.329 -4.144 -17.959 1.00 95.00 216 PRO A N 1
ATOM 1687 C CA . PRO A 1 216 ? 20.534 -4.817 -19.244 1.00 95.00 216 PRO A CA 1
ATOM 1688 C C . PRO A 1 216 ? 19.636 -6.044 -19.461 1.00 95.00 216 PRO A C 1
ATOM 1690 O O . PRO A 1 216 ? 19.192 -6.292 -20.580 1.00 95.00 216 PRO A O 1
ATOM 1693 N N . GLU A 1 217 ? 19.303 -6.776 -18.397 1.00 95.94 217 GLU A N 1
ATOM 1694 C CA . GLU A 1 217 ? 18.466 -7.979 -18.437 1.00 95.94 217 GLU A CA 1
ATOM 1695 C C . GLU A 1 217 ? 16.983 -7.677 -18.712 1.00 95.94 217 GLU A C 1
ATOM 1697 O O . GLU A 1 217 ? 16.229 -8.575 -19.080 1.00 95.94 217 GLU A O 1
ATOM 1702 N N . HIS A 1 218 ? 16.541 -6.423 -18.554 1.00 97.38 218 HIS A N 1
ATOM 1703 C CA . HIS A 1 218 ? 15.160 -6.007 -18.830 1.00 97.38 218 HIS A CA 1
ATOM 1704 C C . HIS A 1 218 ? 14.915 -5.723 -20.318 1.00 97.38 218 HIS A C 1
ATOM 1706 O O . HIS A 1 218 ? 13.787 -5.428 -20.720 1.00 97.38 218 HIS A O 1
ATOM 1712 N N . MET A 1 219 ? 15.962 -5.770 -21.141 1.00 97.12 219 MET A N 1
ATOM 1713 C CA . MET A 1 219 ? 15.903 -5.406 -22.549 1.00 97.12 219 MET A CA 1
ATOM 1714 C C . MET A 1 219 ? 15.465 -6.587 -23.416 1.00 97.12 219 MET A C 1
ATOM 1716 O O . MET A 1 219 ? 15.752 -7.749 -23.140 1.00 97.12 219 MET A O 1
ATOM 1720 N N . ASN A 1 220 ? 14.775 -6.285 -24.510 1.00 95.62 220 ASN A N 1
ATOM 1721 C CA . ASN A 1 220 ? 14.516 -7.236 -25.581 1.00 95.62 220 ASN A CA 1
ATOM 1722 C C . ASN A 1 220 ? 15.653 -7.200 -26.634 1.00 95.62 220 ASN A C 1
ATOM 1724 O O . ASN A 1 220 ? 16.504 -6.305 -26.600 1.00 95.62 220 ASN A O 1
ATOM 1728 N N . PRO A 1 221 ? 15.661 -8.120 -27.620 1.00 94.81 221 PRO A N 1
ATOM 1729 C CA . PRO A 1 221 ? 16.726 -8.194 -28.627 1.00 94.81 221 PRO A CA 1
ATOM 1730 C C . PRO A 1 221 ? 16.906 -6.949 -29.509 1.00 94.81 221 PRO A C 1
ATOM 1732 O O . PRO A 1 221 ? 17.948 -6.810 -30.142 1.00 94.81 221 PRO A O 1
ATOM 1735 N N . ILE A 1 222 ? 15.912 -6.056 -29.576 1.00 93.12 222 ILE A N 1
ATOM 1736 C CA . ILE A 1 222 ? 15.981 -4.819 -30.373 1.00 93.12 222 ILE A CA 1
ATOM 1737 C C . ILE A 1 222 ? 16.421 -3.603 -29.543 1.00 93.12 222 ILE A C 1
ATOM 1739 O O . ILE A 1 222 ? 16.445 -2.488 -30.058 1.00 93.12 222 ILE A O 1
ATOM 1743 N N . GLY A 1 223 ? 16.771 -3.800 -28.267 1.00 92.31 223 GLY A N 1
ATOM 1744 C CA . GLY A 1 223 ? 17.287 -2.737 -27.406 1.00 92.31 223 GLY A CA 1
ATOM 1745 C C . GLY A 1 223 ? 16.216 -1.820 -26.812 1.00 92.31 223 GLY A C 1
ATOM 1746 O O . GLY A 1 223 ? 16.540 -0.706 -26.401 1.00 92.31 223 GLY A O 1
ATOM 1747 N N . THR A 1 224 ? 14.963 -2.277 -26.715 1.00 96.94 224 THR A N 1
ATOM 1748 C CA . THR A 1 224 ? 13.910 -1.618 -25.921 1.00 96.94 224 THR A CA 1
ATOM 1749 C C . THR A 1 224 ? 13.575 -2.453 -24.689 1.00 96.94 224 THR A C 1
ATOM 1751 O O . THR A 1 224 ? 13.832 -3.655 -24.672 1.00 96.94 224 THR A O 1
ATOM 1754 N N . VAL A 1 225 ? 12.958 -1.861 -23.665 1.00 97.81 225 VAL A N 1
ATOM 1755 C CA . VAL A 1 225 ? 12.474 -2.639 -22.509 1.00 97.81 225 VAL A CA 1
ATOM 1756 C C . VAL A 1 225 ? 11.493 -3.721 -22.983 1.00 97.81 225 VAL A C 1
ATOM 1758 O O . VAL A 1 225 ? 10.631 -3.475 -23.831 1.00 97.81 225 VAL A O 1
ATOM 1761 N N . HIS A 1 226 ? 11.645 -4.941 -22.471 1.00 97.88 226 HIS A N 1
ATOM 1762 C CA . HIS A 1 226 ? 10.818 -6.082 -22.836 1.00 97.88 226 HIS A CA 1
ATOM 1763 C C . HIS A 1 226 ? 9.367 -5.875 -22.381 1.00 97.88 226 HIS A C 1
ATOM 1765 O O . HIS A 1 226 ? 9.104 -5.460 -21.251 1.00 97.88 226 HIS A O 1
ATOM 1771 N N . GLY A 1 227 ? 8.399 -6.227 -23.235 1.00 97.31 227 GLY A N 1
ATOM 1772 C CA . GLY A 1 227 ? 6.972 -6.049 -22.934 1.00 97.31 227 GLY A CA 1
ATOM 1773 C C . GLY A 1 227 ? 6.520 -6.775 -21.660 1.00 97.31 227 GLY A C 1
ATOM 1774 O O . GLY A 1 227 ? 5.669 -6.279 -20.931 1.00 97.31 227 GLY A O 1
ATOM 1775 N N . GLY A 1 228 ? 7.150 -7.908 -21.338 1.00 97.25 228 GLY A N 1
ATOM 1776 C CA . GLY A 1 228 ? 6.940 -8.623 -20.075 1.00 97.25 228 GLY A CA 1
ATOM 1777 C C . GLY A 1 228 ? 7.415 -7.857 -18.833 1.00 97.25 228 GLY A C 1
ATOM 1778 O O . GLY A 1 228 ? 6.765 -7.946 -17.795 1.00 97.25 228 GLY A O 1
ATOM 1779 N N . CYS A 1 229 ? 8.487 -7.060 -18.926 1.00 97.31 229 CYS A N 1
ATOM 1780 C CA . CYS A 1 229 ? 8.934 -6.195 -17.827 1.00 97.31 229 CYS A CA 1
ATOM 1781 C C . CYS A 1 229 ? 7.942 -5.048 -17.600 1.00 97.31 229 CYS A C 1
ATOM 1783 O O . CYS A 1 229 ? 7.560 -4.788 -16.462 1.00 97.31 229 CYS A O 1
ATOM 1785 N N . LEU A 1 230 ? 7.459 -4.428 -18.686 1.00 98.19 230 LEU A N 1
ATOM 1786 C CA . LEU A 1 230 ? 6.402 -3.409 -18.636 1.00 98.19 230 LEU A CA 1
ATOM 1787 C C . LEU A 1 230 ? 5.132 -3.959 -17.980 1.00 98.19 230 LEU A C 1
ATOM 1789 O O . LEU A 1 230 ? 4.588 -3.352 -17.060 1.00 98.19 230 LEU A O 1
ATOM 1793 N N . PHE A 1 231 ? 4.695 -5.144 -18.409 1.00 98.19 231 PHE A N 1
ATOM 1794 C CA . PHE A 1 231 ? 3.527 -5.798 -17.835 1.00 98.19 231 PHE A CA 1
ATOM 1795 C C . PHE A 1 231 ? 3.714 -6.123 -16.348 1.00 98.19 231 PHE A C 1
ATOM 1797 O O . PHE A 1 231 ? 2.824 -5.846 -15.552 1.00 98.19 231 PHE A O 1
ATOM 1804 N N . THR A 1 232 ? 4.878 -6.654 -15.965 1.00 97.62 232 THR A N 1
ATOM 1805 C CA . THR A 1 232 ? 5.188 -7.006 -14.568 1.00 97.62 232 THR A CA 1
ATOM 1806 C C . THR A 1 232 ? 5.160 -5.780 -13.659 1.00 97.62 232 THR A C 1
ATOM 1808 O O . THR A 1 232 ? 4.558 -5.830 -12.589 1.00 97.62 232 THR A O 1
ATOM 1811 N N . LEU A 1 233 ? 5.757 -4.662 -14.088 1.00 97.94 233 LEU A N 1
ATOM 1812 C CA . LEU A 1 233 ? 5.701 -3.401 -13.346 1.00 97.94 233 LEU A CA 1
ATOM 1813 C C . LEU A 1 233 ? 4.246 -2.933 -13.163 1.00 97.94 233 LEU A C 1
ATOM 1815 O O . LEU A 1 233 ? 3.856 -2.528 -12.066 1.00 97.94 233 LEU A O 1
ATOM 1819 N N . ALA A 1 234 ? 3.436 -3.016 -14.222 1.00 98.38 234 ALA A N 1
ATOM 1820 C CA . ALA A 1 234 ? 2.038 -2.614 -14.163 1.00 98.38 234 ALA A CA 1
ATOM 1821 C C . ALA A 1 234 ? 1.197 -3.514 -13.243 1.00 98.38 234 ALA A C 1
ATOM 1823 O O . ALA A 1 234 ? 0.414 -3.002 -12.444 1.00 98.38 234 ALA A O 1
ATOM 1824 N N . ASP A 1 235 ? 1.376 -4.835 -13.324 1.00 96.81 235 ASP A N 1
ATOM 1825 C CA . ASP A 1 235 ? 0.660 -5.818 -12.503 1.00 96.81 235 ASP A CA 1
ATOM 1826 C C . ASP A 1 235 ? 1.043 -5.691 -11.022 1.00 96.81 235 ASP A C 1
ATOM 1828 O O . ASP A 1 235 ? 0.166 -5.673 -10.162 1.00 96.81 235 ASP A O 1
ATOM 1832 N N . ALA A 1 236 ? 2.327 -5.471 -10.716 1.00 93.50 236 ALA A N 1
ATOM 1833 C CA . ALA A 1 236 ? 2.794 -5.234 -9.351 1.00 93.50 236 ALA A CA 1
ATOM 1834 C C . ALA A 1 236 ? 2.177 -3.963 -8.738 1.00 93.50 236 ALA A C 1
ATOM 1836 O O . ALA A 1 236 ? 1.627 -4.013 -7.634 1.00 93.50 236 ALA A O 1
ATOM 1837 N N . ALA A 1 237 ? 2.211 -2.835 -9.461 1.00 94.69 237 ALA A N 1
ATOM 1838 C CA . ALA A 1 237 ? 1.582 -1.588 -9.017 1.00 94.69 237 ALA A CA 1
ATOM 1839 C C . ALA A 1 237 ? 0.066 -1.763 -8.831 1.00 94.69 237 ALA A C 1
ATOM 1841 O O . ALA A 1 237 ? -0.504 -1.368 -7.809 1.00 94.69 237 ALA A O 1
ATOM 1842 N N . CYS A 1 238 ? -0.597 -2.406 -9.795 1.00 95.69 238 CYS A N 1
ATOM 1843 C CA . CYS A 1 238 ? -2.034 -2.627 -9.744 1.00 95.69 238 CYS A CA 1
ATOM 1844 C C . CYS A 1 238 ? -2.445 -3.598 -8.630 1.00 95.69 238 CYS A C 1
ATOM 1846 O O . CYS A 1 238 ? -3.476 -3.387 -8.001 1.00 95.69 238 CYS A O 1
ATOM 1848 N N . GLY A 1 239 ? -1.653 -4.631 -8.345 1.00 91.38 239 GLY A N 1
ATOM 1849 C CA . GLY A 1 239 ? -1.912 -5.586 -7.268 1.00 91.38 239 GLY A CA 1
ATOM 1850 C C . GLY A 1 239 ? -1.881 -4.930 -5.887 1.00 91.38 239 GLY A C 1
ATOM 1851 O O . GLY A 1 239 ? -2.754 -5.207 -5.056 1.00 91.38 239 GLY A O 1
ATOM 1852 N N . ILE A 1 240 ? -0.936 -4.008 -5.660 1.00 87.75 240 ILE A N 1
ATOM 1853 C CA . ILE A 1 240 ? -0.898 -3.184 -4.443 1.00 87.75 240 ILE A CA 1
ATOM 1854 C C . ILE A 1 240 ? -2.113 -2.256 -4.373 1.00 87.75 240 ILE A C 1
ATOM 1856 O O . ILE A 1 240 ? -2.814 -2.277 -3.363 1.00 87.75 240 ILE A O 1
ATOM 1860 N N . ALA A 1 241 ? -2.420 -1.520 -5.445 1.00 91.31 241 ALA A N 1
ATOM 1861 C CA . ALA A 1 241 ? -3.594 -0.643 -5.510 1.00 91.31 241 ALA A CA 1
ATOM 1862 C C . ALA A 1 241 ? -4.923 -1.404 -5.310 1.00 91.31 241 ALA A C 1
ATOM 1864 O O . ALA A 1 241 ? -5.835 -0.947 -4.624 1.00 91.31 241 ALA A O 1
ATOM 1865 N N . ALA A 1 242 ? -5.048 -2.602 -5.879 1.00 90.31 242 ALA A N 1
ATOM 1866 C CA . ALA A 1 242 ? -6.230 -3.437 -5.728 1.00 90.31 242 ALA A CA 1
ATOM 1867 C C . ALA A 1 242 ? -6.373 -3.922 -4.285 1.00 90.31 242 ALA A C 1
ATOM 1869 O O . ALA A 1 242 ? -7.439 -3.767 -3.686 1.00 90.31 242 ALA A O 1
ATOM 1870 N N . SER A 1 243 ? -5.301 -4.452 -3.699 1.00 83.06 243 SER A N 1
ATOM 1871 C CA . SER A 1 243 ? -5.313 -4.977 -2.328 1.00 83.06 243 SER A CA 1
ATOM 1872 C C . SER A 1 243 ? -5.473 -3.865 -1.283 1.00 83.06 243 SER A C 1
ATOM 1874 O O . SER A 1 243 ? -6.109 -4.078 -0.246 1.00 83.06 243 SER A O 1
ATOM 1876 N N . SER A 1 244 ? -5.016 -2.643 -1.581 1.00 81.94 244 SER A N 1
ATOM 1877 C CA . SER A 1 244 ? -5.218 -1.455 -0.741 1.00 81.94 244 SER A CA 1
ATOM 1878 C C . SER A 1 244 ? -6.667 -0.958 -0.697 1.00 81.94 244 SER A C 1
ATOM 1880 O O . SER A 1 244 ? -6.952 -0.036 0.052 1.00 81.94 244 SER A O 1
ATOM 1882 N N . THR A 1 245 ? -7.606 -1.606 -1.397 1.00 78.94 245 THR A N 1
ATOM 1883 C CA . THR A 1 245 ? -9.062 -1.401 -1.214 1.00 78.94 245 THR A CA 1
ATOM 1884 C C . THR A 1 245 ? -9.732 -2.542 -0.441 1.00 78.94 245 THR A C 1
ATOM 1886 O O . THR A 1 245 ? -10.927 -2.522 -0.176 1.00 78.94 245 THR A O 1
ATOM 1889 N N . GLY A 1 246 ? -8.945 -3.513 0.037 1.00 73.38 246 GLY A N 1
ATOM 1890 C CA . GLY A 1 246 ? -9.345 -4.526 1.020 1.00 73.38 246 GLY A CA 1
ATOM 1891 C C . GLY A 1 246 ? -9.325 -5.932 0.441 1.00 73.38 246 GLY A C 1
ATOM 1892 O O . GLY A 1 246 ? -9.715 -6.134 -0.704 1.00 73.38 246 GLY A O 1
ATOM 1893 N N . GLY A 1 247 ? -8.901 -6.910 1.238 1.00 70.31 247 GLY A N 1
ATOM 1894 C CA . GLY A 1 247 ? -8.848 -8.304 0.804 1.00 70.31 247 GLY A CA 1
ATOM 1895 C C . GLY A 1 247 ? -7.699 -8.635 -0.138 1.00 70.31 247 GLY A C 1
ATOM 1896 O O . GLY A 1 247 ? -6.984 -7.755 -0.613 1.00 70.31 247 GLY A O 1
ATOM 1897 N N . ILE A 1 248 ? -7.544 -9.928 -0.420 1.00 75.44 248 ILE A N 1
ATOM 1898 C CA . ILE A 1 248 ? -6.616 -10.398 -1.449 1.00 75.44 248 ILE A CA 1
ATOM 1899 C C . ILE A 1 248 ? -7.281 -10.238 -2.803 1.00 75.44 248 ILE A C 1
ATOM 1901 O O . ILE A 1 248 ? -8.395 -10.723 -3.003 1.00 75.44 248 ILE A O 1
ATOM 1905 N N . CYS A 1 249 ? -6.573 -9.624 -3.740 1.00 84.12 249 CYS A N 1
ATOM 1906 C CA . CYS A 1 249 ? -7.001 -9.549 -5.125 1.00 84.12 249 CYS A CA 1
ATOM 1907 C C . CYS A 1 249 ? -6.097 -10.404 -6.013 1.00 84.12 249 CYS A C 1
ATOM 1909 O O . CYS A 1 249 ? -4.895 -10.493 -5.782 1.00 84.12 249 CYS A O 1
ATOM 1911 N N . THR A 1 250 ? -6.675 -11.010 -7.045 1.00 90.38 250 THR A N 1
ATOM 1912 C CA . THR A 1 250 ? -5.925 -11.710 -8.093 1.00 90.38 250 THR A CA 1
ATOM 1913 C C . THR A 1 250 ? -6.321 -11.189 -9.469 1.00 90.38 250 THR A C 1
ATOM 1915 O O . THR A 1 250 ? -7.486 -10.839 -9.685 1.00 90.38 250 THR A O 1
ATOM 1918 N N . THR A 1 251 ? -5.357 -11.104 -10.382 1.00 95.25 251 THR A N 1
ATOM 1919 C CA . THR A 1 251 ? -5.572 -10.644 -11.755 1.00 95.25 251 THR A CA 1
ATOM 1920 C C . THR A 1 251 ? -6.391 -11.681 -12.527 1.00 95.25 251 THR A C 1
ATOM 1922 O O . THR A 1 251 ? -6.010 -12.844 -12.613 1.00 95.25 251 THR A O 1
ATOM 1925 N N . VAL A 1 252 ? -7.531 -11.271 -13.088 1.00 97.06 252 VAL A N 1
ATOM 1926 C CA . VAL A 1 252 ? -8.419 -12.130 -13.896 1.00 97.06 252 VAL A CA 1
ATOM 1927 C C . VAL A 1 252 ? -8.119 -11.962 -15.376 1.00 97.06 252 VAL A C 1
ATOM 1929 O O . VAL A 1 252 ? -7.965 -12.936 -16.105 1.00 97.06 252 VAL A O 1
ATOM 1932 N N . THR A 1 253 ? -8.051 -10.711 -15.821 1.00 97.69 253 THR A N 1
ATOM 1933 C CA . THR A 1 253 ? -7.736 -10.352 -17.202 1.00 97.69 253 THR A CA 1
ATOM 1934 C C . THR A 1 253 ? -6.977 -9.042 -17.225 1.00 97.69 253 THR A C 1
ATOM 1936 O O . THR A 1 253 ? -7.223 -8.160 -16.398 1.00 97.69 253 THR A O 1
ATOM 1939 N N . SER A 1 254 ? -6.129 -8.884 -18.230 1.00 98.00 254 SER A N 1
ATOM 1940 C CA . SER A 1 254 ? -5.433 -7.639 -18.503 1.00 98.00 254 SER A CA 1
ATOM 1941 C C . SER A 1 254 ? -5.359 -7.369 -20.006 1.00 98.00 254 SER A C 1
ATOM 1943 O O . SER A 1 254 ? -5.377 -8.296 -20.817 1.00 98.00 254 SER A O 1
ATOM 1945 N N . ASN A 1 255 ? -5.298 -6.094 -20.383 1.00 98.44 255 ASN A N 1
ATOM 1946 C CA . ASN A 1 255 ? -5.080 -5.659 -21.759 1.00 98.44 255 ASN A CA 1
ATOM 1947 C C . ASN A 1 255 ? -4.039 -4.537 -21.773 1.00 98.44 255 ASN A C 1
ATOM 1949 O O . ASN A 1 255 ? -4.300 -3.451 -21.259 1.00 98.44 255 ASN A O 1
ATOM 1953 N N . ILE A 1 256 ? -2.864 -4.816 -22.337 1.00 98.56 256 ILE A N 1
ATOM 1954 C CA . ILE A 1 256 ? -1.750 -3.871 -22.445 1.00 98.56 256 ILE A CA 1
ATOM 1955 C C . ILE A 1 256 ? -1.671 -3.288 -23.856 1.00 98.56 256 ILE A C 1
ATOM 1957 O O . ILE A 1 256 ? -1.697 -4.012 -24.849 1.00 98.56 256 ILE A O 1
ATOM 1961 N N . GLN A 1 257 ? -1.530 -1.968 -23.935 1.00 98.62 257 GLN A N 1
ATOM 1962 C CA . GLN A 1 257 ? -1.358 -1.216 -25.174 1.00 98.62 257 GLN A CA 1
ATOM 1963 C C . GLN A 1 257 ? 0.024 -0.564 -25.159 1.00 98.62 257 GLN A C 1
ATOM 1965 O O . GLN A 1 257 ? 0.274 0.355 -24.381 1.00 98.62 257 GLN A O 1
ATOM 1970 N N . PHE A 1 258 ? 0.931 -1.040 -26.013 1.00 98.19 258 PHE A N 1
ATOM 1971 C CA . PHE A 1 258 ? 2.252 -0.434 -26.196 1.00 98.19 258 PHE A CA 1
ATOM 1972 C C . PHE A 1 258 ? 2.129 0.761 -27.143 1.00 98.19 258 PHE A C 1
ATOM 1974 O O . PHE A 1 258 ? 1.795 0.591 -28.313 1.00 98.19 258 PHE A O 1
ATOM 1981 N N . LEU A 1 259 ? 2.360 1.965 -26.621 1.00 98.19 259 LEU A N 1
ATOM 1982 C CA . LEU A 1 259 ? 2.143 3.227 -27.332 1.00 98.19 259 LEU A CA 1
ATOM 1983 C C . LEU A 1 259 ? 3.454 3.805 -27.868 1.00 98.19 259 LEU A C 1
ATOM 1985 O O . LEU A 1 259 ? 3.497 4.287 -28.995 1.00 98.19 259 LEU A O 1
ATOM 1989 N N . ASN A 1 260 ? 4.522 3.724 -27.072 1.00 97.94 260 ASN A N 1
ATOM 1990 C CA . ASN A 1 260 ? 5.864 4.162 -27.440 1.00 97.94 260 ASN A CA 1
ATOM 1991 C C . ASN A 1 260 ? 6.902 3.119 -27.015 1.00 97.94 260 ASN A C 1
ATOM 1993 O O . ASN A 1 260 ? 6.710 2.376 -26.053 1.00 97.94 260 ASN A O 1
ATOM 1997 N N . ALA A 1 261 ? 8.022 3.069 -27.731 1.00 95.94 261 ALA A N 1
ATOM 1998 C CA . ALA A 1 261 ? 9.141 2.205 -27.383 1.00 95.94 261 ALA A CA 1
ATOM 1999 C C . ALA A 1 261 ? 9.990 2.828 -26.264 1.00 95.94 261 ALA A C 1
ATOM 2001 O O . ALA A 1 261 ? 10.424 3.972 -26.368 1.00 95.94 261 ALA A O 1
ATOM 2002 N N . ALA A 1 262 ? 10.283 2.050 -25.222 1.00 95.19 262 ALA A N 1
ATOM 2003 C CA . ALA A 1 262 ? 11.181 2.444 -24.140 1.00 95.19 262 ALA A CA 1
ATOM 2004 C C . ALA A 1 262 ? 12.646 2.139 -24.511 1.00 95.19 262 ALA A C 1
ATOM 2006 O O . ALA A 1 262 ? 13.160 1.061 -24.198 1.00 95.19 262 ALA A O 1
ATOM 2007 N N . PHE A 1 263 ? 13.311 3.064 -25.209 1.00 91.56 263 PHE A N 1
ATOM 2008 C CA . PHE A 1 263 ? 14.729 2.946 -25.575 1.00 91.56 263 PHE A CA 1
ATOM 2009 C C . PHE A 1 263 ? 15.638 3.351 -24.417 1.00 91.56 263 PHE A C 1
ATOM 2011 O O . PHE A 1 263 ? 15.886 4.537 -24.214 1.00 91.56 263 PHE A O 1
ATOM 2018 N N . GLN A 1 264 ? 16.143 2.351 -23.690 1.00 86.62 264 GLN A N 1
ATOM 2019 C CA . GLN A 1 264 ? 17.115 2.519 -22.602 1.00 86.62 264 GLN A CA 1
ATOM 2020 C C . GLN A 1 264 ? 16.782 3.685 -21.641 1.00 86.62 264 GLN A C 1
ATOM 2022 O O . GLN A 1 264 ? 17.662 4.505 -21.363 1.00 86.62 264 GLN A O 1
ATOM 2027 N N . PRO A 1 265 ? 15.528 3.821 -21.155 1.00 93.44 265 PRO A N 1
ATOM 2028 C CA . PRO A 1 265 ? 15.249 4.841 -20.155 1.00 93.44 265 PRO A CA 1
ATOM 2029 C C . PRO A 1 265 ? 15.982 4.476 -18.865 1.00 93.44 265 PRO A C 1
ATOM 2031 O O . PRO A 1 265 ? 16.237 3.298 -18.614 1.00 93.44 265 PRO A O 1
ATOM 2034 N N . LYS A 1 266 ? 16.306 5.463 -18.028 1.00 94.12 266 LYS A N 1
ATOM 2035 C CA . LYS A 1 266 ? 16.941 5.174 -16.729 1.00 94.12 266 LYS A CA 1
ATOM 2036 C C . LYS A 1 266 ? 15.999 4.382 -15.827 1.00 94.12 266 LYS A C 1
ATOM 2038 O O . LYS A 1 266 ? 16.389 3.410 -15.187 1.00 94.12 266 LYS A O 1
ATOM 2043 N N . TYR A 1 267 ? 14.739 4.794 -15.808 1.00 95.44 267 TYR A N 1
ATOM 2044 C CA . TYR A 1 267 ? 13.684 4.136 -15.062 1.00 95.44 267 TYR A CA 1
ATOM 2045 C C . TYR A 1 267 ? 12.343 4.280 -15.775 1.00 95.44 267 TYR A C 1
ATOM 2047 O O . TYR A 1 267 ? 12.148 5.145 -16.629 1.00 95.44 267 TYR A O 1
ATOM 2055 N N . LEU A 1 268 ? 11.404 3.429 -15.384 1.00 98.19 268 LEU A N 1
ATOM 2056 C CA . LEU A 1 268 ? 10.000 3.516 -15.757 1.00 98.19 268 LEU A CA 1
ATOM 2057 C C . LEU A 1 268 ? 9.154 3.710 -14.509 1.00 98.19 268 LEU A C 1
ATOM 2059 O O . LEU A 1 268 ? 9.429 3.090 -13.486 1.00 98.19 268 LEU A O 1
ATOM 2063 N N . THR A 1 269 ? 8.107 4.521 -14.604 1.00 98.19 269 THR A N 1
ATOM 2064 C CA . THR A 1 269 ? 7.160 4.775 -13.516 1.00 98.19 269 THR A CA 1
ATOM 2065 C C . THR A 1 269 ? 5.773 4.300 -13.922 1.00 98.19 269 THR A C 1
ATOM 2067 O O . THR A 1 269 ? 5.241 4.760 -14.928 1.00 98.19 269 THR A O 1
ATOM 2070 N N . ALA A 1 270 ? 5.179 3.405 -13.135 1.00 98.50 270 ALA A N 1
ATOM 2071 C CA . ALA A 1 270 ? 3.799 2.963 -13.274 1.00 98.50 270 ALA A CA 1
ATOM 2072 C C . ALA A 1 270 ? 2.896 3.656 -12.254 1.00 98.50 270 ALA A C 1
ATOM 2074 O O . ALA A 1 270 ? 3.215 3.694 -11.068 1.00 98.50 270 ALA A O 1
ATOM 2075 N N . VAL A 1 271 ? 1.745 4.155 -12.704 1.00 98.44 271 VAL A N 1
ATOM 2076 C CA . VAL A 1 271 ? 0.716 4.759 -11.848 1.00 98.44 271 VAL A CA 1
ATOM 2077 C C . VAL A 1 271 ? -0.593 4.006 -12.040 1.00 98.44 271 VAL A C 1
ATOM 2079 O O . VAL A 1 271 ? -1.210 4.092 -13.100 1.00 98.44 271 VAL A O 1
ATOM 2082 N N . ALA A 1 272 ? -1.021 3.285 -11.007 1.00 98.25 272 ALA A N 1
ATOM 2083 C CA . ALA A 1 272 ? -2.278 2.552 -10.959 1.00 98.25 272 ALA A CA 1
ATOM 2084 C C . ALA A 1 272 ? -3.393 3.411 -10.349 1.00 98.25 272 ALA A C 1
ATOM 2086 O O . ALA A 1 272 ? -3.235 3.970 -9.259 1.00 98.25 272 ALA A O 1
ATOM 2087 N N . LYS A 1 273 ? -4.535 3.492 -11.039 1.00 97.31 273 LYS A N 1
ATOM 2088 C CA . LYS A 1 273 ? -5.738 4.210 -10.594 1.00 97.31 273 LYS A CA 1
ATOM 2089 C C . LYS A 1 273 ? -6.995 3.369 -10.821 1.00 97.31 273 LYS A C 1
ATOM 2091 O O . LYS A 1 273 ? -7.084 2.659 -11.828 1.00 97.31 273 LYS A O 1
ATOM 2096 N N . PRO A 1 274 ? -7.997 3.451 -9.933 1.00 96.75 274 PRO A N 1
ATOM 2097 C CA . PRO A 1 274 ? -9.215 2.679 -10.088 1.00 96.75 274 PRO A CA 1
ATOM 2098 C C . PRO A 1 274 ? -10.087 3.278 -11.197 1.00 96.75 274 PRO A C 1
ATOM 2100 O O . PRO A 1 274 ? -10.343 4.478 -11.224 1.00 96.75 274 PRO A O 1
ATOM 2103 N N . LYS A 1 275 ? -10.595 2.427 -12.093 1.00 97.19 275 LYS A N 1
ATOM 2104 C CA . LYS A 1 275 ? -11.709 2.761 -12.997 1.00 97.19 275 LYS A CA 1
ATOM 2105 C C . LYS A 1 275 ? -13.055 2.500 -12.324 1.00 97.19 275 LYS A C 1
ATOM 2107 O O . LYS A 1 275 ? -13.989 3.282 -12.462 1.00 97.19 275 LYS A O 1
ATOM 2112 N N . LYS A 1 276 ? -13.167 1.372 -11.612 1.00 94.88 276 LYS A N 1
ATOM 2113 C CA . LYS A 1 276 ? -14.375 0.980 -10.872 1.00 94.88 276 LYS A CA 1
ATOM 2114 C C . LYS A 1 276 ? -14.028 -0.002 -9.763 1.00 94.88 276 LYS A C 1
ATOM 2116 O O . LYS A 1 276 ? -13.534 -1.094 -10.046 1.00 94.88 276 LYS A O 1
ATOM 2121 N N . LEU A 1 277 ? -14.368 0.344 -8.526 1.00 91.75 277 LEU A N 1
ATOM 2122 C CA . LEU A 1 277 ? -14.207 -0.525 -7.362 1.00 91.75 277 LEU A CA 1
ATOM 2123 C C . LEU A 1 277 ? -15.540 -1.205 -7.041 1.00 91.75 277 LEU A C 1
ATOM 2125 O O . LEU A 1 277 ? -16.466 -0.578 -6.538 1.00 91.75 277 LEU A O 1
ATOM 2129 N N . GLY A 1 278 ? -15.658 -2.486 -7.386 1.00 89.19 278 GLY A N 1
ATOM 2130 C CA . GLY A 1 278 ? -16.761 -3.337 -6.951 1.00 89.19 278 GLY A CA 1
ATOM 2131 C C . GLY A 1 278 ? -16.347 -4.255 -5.802 1.00 89.19 278 GLY A C 1
ATOM 2132 O O . GLY A 1 278 ? -15.164 -4.433 -5.512 1.00 89.19 278 GLY A O 1
ATOM 2133 N N . HIS A 1 279 ? -17.341 -4.891 -5.179 1.00 83.19 279 HIS A N 1
ATOM 2134 C CA . HIS A 1 279 ? -17.115 -5.820 -4.069 1.00 83.19 279 HIS A CA 1
ATOM 2135 C C . HIS A 1 279 ? -16.258 -7.031 -4.482 1.00 83.19 279 HIS A C 1
ATOM 2137 O O . HIS A 1 279 ? -15.270 -7.351 -3.828 1.00 83.19 279 HIS A O 1
ATOM 2143 N N . LYS A 1 280 ? -16.615 -7.684 -5.599 1.00 88.62 280 LYS A N 1
ATOM 2144 C CA . LYS A 1 280 ? -15.886 -8.847 -6.137 1.00 88.62 280 LYS A CA 1
ATOM 2145 C C . LYS A 1 280 ? -14.959 -8.503 -7.293 1.00 88.62 280 LYS A C 1
ATOM 2147 O O . LYS A 1 280 ? -13.898 -9.095 -7.387 1.00 88.62 280 LYS A O 1
ATOM 2152 N N . ILE A 1 281 ? -15.352 -7.577 -8.165 1.00 94.00 281 ILE A N 1
ATOM 2153 C CA . ILE A 1 281 ? -14.591 -7.213 -9.365 1.00 94.00 281 ILE A CA 1
ATOM 2154 C C . ILE A 1 281 ? -14.127 -5.768 -9.251 1.00 94.00 281 ILE A C 1
ATOM 2156 O O . ILE A 1 281 ? -14.939 -4.874 -9.000 1.00 94.00 281 ILE A O 1
ATOM 2160 N N . ARG A 1 282 ? -12.836 -5.538 -9.477 1.00 94.56 282 ARG A N 1
ATOM 2161 C CA . ARG A 1 282 ? -12.209 -4.217 -9.440 1.00 94.56 282 ARG A CA 1
ATOM 2162 C C . ARG A 1 282 ? -11.471 -3.972 -10.745 1.00 94.56 282 ARG A C 1
ATOM 2164 O O . ARG A 1 282 ? -10.749 -4.840 -11.219 1.00 94.56 282 ARG A O 1
ATOM 2171 N N . ASN A 1 283 ? -11.686 -2.803 -11.328 1.00 97.50 283 ASN A N 1
ATOM 2172 C CA . ASN A 1 283 ? -11.121 -2.420 -12.614 1.00 97.50 283 ASN A CA 1
ATOM 2173 C C . ASN A 1 283 ? -10.152 -1.269 -12.399 1.00 97.50 283 ASN A C 1
ATOM 2175 O O . ASN A 1 283 ? -10.502 -0.311 -11.704 1.00 97.50 283 ASN A O 1
ATOM 2179 N N . PHE A 1 284 ? -8.989 -1.339 -13.031 1.00 98.31 284 PHE A N 1
ATOM 2180 C CA . PHE A 1 284 ? -7.924 -0.352 -12.897 1.00 98.31 284 PHE A CA 1
ATOM 2181 C C . PHE A 1 284 ? -7.347 0.022 -14.257 1.00 98.31 284 PHE A C 1
ATOM 2183 O O . PHE A 1 284 ? -7.353 -0.780 -15.190 1.00 98.31 284 PHE A O 1
ATOM 2190 N N . LEU A 1 285 ? -6.834 1.247 -14.334 1.00 98.56 285 LEU A N 1
ATOM 2191 C CA . LEU A 1 285 ? -5.921 1.690 -15.376 1.00 98.56 285 LEU A CA 1
ATOM 2192 C C . LEU A 1 285 ? -4.536 1.831 -14.764 1.00 98.56 285 LEU A C 1
ATOM 2194 O O . LEU A 1 285 ? -4.395 2.449 -13.707 1.00 98.56 285 LEU A O 1
ATOM 2198 N N . VAL A 1 286 ? -3.526 1.334 -15.463 1.00 98.81 286 VAL A N 1
ATOM 2199 C CA . VAL A 1 286 ? -2.133 1.660 -15.184 1.00 98.81 286 VAL A CA 1
ATOM 2200 C C . VAL A 1 286 ? -1.553 2.405 -16.371 1.00 98.81 286 VAL A C 1
ATOM 2202 O O . VAL A 1 286 ? -1.656 1.940 -17.503 1.00 98.81 286 VAL A O 1
ATOM 2205 N N . GLU A 1 287 ? -0.930 3.548 -16.117 1.00 98.81 287 GLU A N 1
ATOM 2206 C CA . GLU A 1 287 ? -0.083 4.237 -17.093 1.00 98.81 287 GLU A CA 1
ATOM 2207 C C . GLU A 1 287 ? 1.382 4.001 -16.740 1.00 98.81 287 GLU A C 1
ATOM 2209 O O . GLU A 1 287 ? 1.745 4.136 -15.572 1.00 98.81 287 GLU A O 1
ATOM 2214 N N . ILE A 1 288 ? 2.218 3.680 -17.732 1.00 98.81 288 ILE A N 1
ATOM 2215 C CA . ILE A 1 288 ? 3.674 3.603 -17.566 1.00 98.81 288 ILE A CA 1
ATOM 2216 C C . ILE A 1 288 ? 4.339 4.712 -18.371 1.00 98.81 288 ILE A C 1
ATOM 2218 O O . ILE A 1 288 ? 4.134 4.805 -19.584 1.00 98.81 288 ILE A O 1
ATOM 2222 N N . ARG A 1 289 ? 5.168 5.515 -17.705 1.00 98.75 289 ARG A N 1
ATOM 2223 C CA . ARG A 1 289 ? 5.975 6.588 -18.300 1.00 98.75 289 ARG A CA 1
ATOM 2224 C C . ARG A 1 289 ? 7.464 6.346 -18.095 1.00 98.75 289 ARG A C 1
ATOM 2226 O O . ARG A 1 289 ? 7.841 5.674 -17.137 1.00 98.75 289 ARG A O 1
ATOM 2233 N N . ASP A 1 290 ? 8.295 6.868 -18.988 1.00 97.88 290 ASP A N 1
ATOM 2234 C CA . ASP A 1 290 ? 9.750 6.879 -18.812 1.00 97.88 290 ASP A CA 1
ATOM 2235 C C . ASP A 1 290 ? 10.244 8.075 -17.981 1.00 97.88 290 ASP A C 1
ATOM 2237 O O . ASP A 1 290 ? 9.460 8.897 -17.508 1.00 97.88 290 ASP A O 1
ATOM 2241 N N . ASP A 1 291 ? 11.562 8.171 -17.800 1.00 94.81 291 ASP A N 1
ATOM 2242 C CA . ASP A 1 291 ? 12.244 9.248 -17.074 1.00 94.81 291 ASP A CA 1
ATOM 2243 C C . ASP A 1 291 ? 12.164 10.624 -17.764 1.00 94.81 291 ASP A C 1
ATOM 2245 O O . ASP A 1 291 ? 12.654 11.620 -17.230 1.00 94.81 291 ASP A O 1
ATOM 2249 N N . LYS A 1 292 ? 11.530 10.695 -18.940 1.00 95.62 292 LYS A N 1
ATOM 2250 C CA . LYS A 1 292 ? 11.231 11.920 -19.693 1.00 95.62 292 LYS A CA 1
ATOM 2251 C C . LYS A 1 292 ? 9.725 12.183 -19.783 1.00 95.62 292 LYS A C 1
ATOM 2253 O O . LYS A 1 292 ? 9.301 13.002 -20.597 1.00 95.62 292 LYS A O 1
ATOM 2258 N N . GLU A 1 293 ? 8.926 11.502 -18.960 1.00 96.38 293 GLU A N 1
ATOM 2259 C CA . GLU A 1 293 ? 7.461 11.593 -18.898 1.00 96.38 293 GLU A CA 1
ATOM 2260 C C . GLU A 1 293 ? 6.722 11.127 -20.170 1.00 96.38 293 GLU A C 1
ATOM 2262 O O . GLU A 1 293 ? 5.507 11.333 -20.312 1.00 96.38 293 GLU A O 1
ATOM 2267 N N . VAL A 1 294 ? 7.412 10.440 -21.088 1.00 97.94 294 VAL A N 1
ATOM 2268 C CA . VAL A 1 294 ? 6.800 9.869 -22.293 1.00 97.94 294 VAL A CA 1
ATOM 2269 C C . VAL A 1 294 ? 5.955 8.667 -21.897 1.00 97.94 294 VAL A C 1
ATOM 2271 O O . VAL A 1 294 ? 6.432 7.745 -21.242 1.00 97.94 294 VAL A O 1
ATOM 2274 N N . LEU A 1 295 ? 4.688 8.650 -22.317 1.00 98.56 295 LEU A N 1
ATOM 2275 C CA . LEU A 1 295 ? 3.780 7.529 -22.072 1.00 98.56 295 LEU A CA 1
ATOM 2276 C C . LEU A 1 295 ? 4.185 6.317 -22.923 1.00 98.56 295 LEU A C 1
ATOM 2278 O O . LEU A 1 295 ? 3.997 6.316 -24.136 1.00 98.56 295 LEU A O 1
ATOM 2282 N N . ILE A 1 296 ? 4.711 5.277 -22.284 1.00 98.75 296 ILE A N 1
ATOM 2283 C CA . ILE A 1 296 ? 5.213 4.060 -22.932 1.00 98.75 296 IL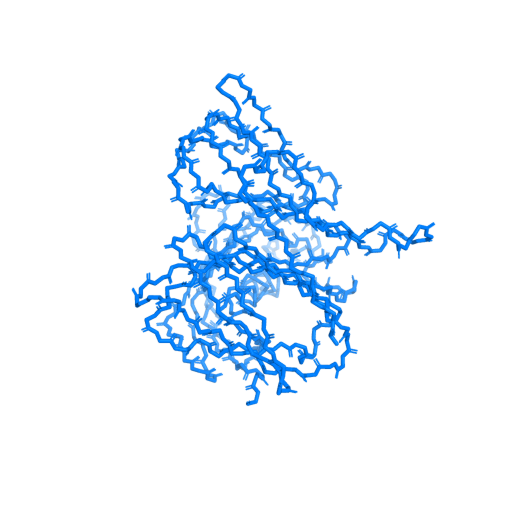E A CA 1
ATOM 2284 C C . ILE A 1 296 ? 4.076 3.082 -23.213 1.00 98.75 296 ILE A C 1
ATOM 2286 O O . ILE A 1 296 ? 3.921 2.607 -24.339 1.00 98.75 296 ILE A O 1
ATOM 2290 N N . CYS A 1 297 ? 3.253 2.791 -22.208 1.00 98.62 297 CYS A N 1
ATOM 2291 C CA . CYS A 1 297 ? 2.105 1.907 -22.368 1.00 98.62 297 CYS A CA 1
ATOM 2292 C C . CYS A 1 297 ? 1.002 2.205 -21.356 1.00 98.62 297 CYS A C 1
ATOM 2294 O O . CYS A 1 297 ? 1.235 2.801 -20.302 1.00 98.62 297 CYS A O 1
ATOM 2296 N N . THR A 1 298 ? -0.195 1.728 -21.668 1.00 98.75 298 THR A N 1
ATOM 2297 C CA . THR A 1 298 ? -1.325 1.668 -20.741 1.00 98.75 298 THR A CA 1
ATOM 2298 C C . THR A 1 298 ? -1.737 0.218 -20.535 1.00 98.75 298 THR A C 1
ATOM 2300 O O . THR A 1 298 ? -1.583 -0.614 -21.432 1.00 98.75 298 THR A O 1
ATOM 2303 N N . VAL A 1 299 ? -2.242 -0.104 -19.346 1.00 98.75 299 VAL A N 1
ATOM 2304 C CA . VAL A 1 299 ? -2.741 -1.442 -19.029 1.00 98.75 299 VAL A CA 1
ATOM 2305 C C . VAL A 1 299 ? -4.081 -1.346 -18.324 1.00 98.75 299 VAL A C 1
ATOM 2307 O O . VAL A 1 299 ? -4.210 -0.727 -17.270 1.00 98.75 299 VAL A O 1
ATOM 2310 N N . ASP A 1 300 ? -5.081 -1.980 -18.916 1.00 98.69 300 ASP A N 1
ATOM 2311 C CA . ASP A 1 300 ? -6.376 -2.219 -18.306 1.00 98.69 300 ASP A CA 1
ATOM 2312 C C . ASP A 1 300 ? -6.326 -3.522 -17.515 1.00 98.69 300 ASP A C 1
ATOM 2314 O O . ASP A 1 300 ? -5.984 -4.562 -18.074 1.00 98.69 300 ASP A O 1
ATOM 2318 N N . PHE A 1 301 ? -6.687 -3.480 -16.234 1.00 98.38 301 PHE A N 1
ATOM 2319 C CA . PHE A 1 301 ? -6.726 -4.659 -15.371 1.00 98.38 301 PHE A CA 1
ATOM 2320 C C . PHE A 1 301 ? -8.118 -4.908 -14.808 1.00 98.38 301 PHE A C 1
ATOM 2322 O O . PHE A 1 301 ? -8.808 -3.982 -14.376 1.00 98.38 301 PHE A O 1
ATOM 2329 N N . VAL A 1 302 ? -8.473 -6.189 -14.724 1.00 97.81 302 VAL A N 1
ATOM 2330 C CA . VAL A 1 302 ? -9.610 -6.697 -13.957 1.00 97.81 302 VAL A CA 1
ATOM 2331 C C . VAL A 1 302 ? -9.072 -7.601 -12.859 1.00 97.81 302 VAL A C 1
ATOM 2333 O O . VAL A 1 302 ? -8.472 -8.637 -13.139 1.00 97.81 302 VAL A O 1
ATOM 2336 N N . PHE A 1 303 ? -9.318 -7.223 -11.611 1.00 95.06 303 PHE A N 1
ATOM 2337 C CA . PHE A 1 303 ? -8.985 -7.999 -10.424 1.00 95.06 303 PHE A CA 1
ATOM 2338 C C . PHE A 1 303 ? -10.242 -8.595 -9.792 1.00 95.06 303 PHE A C 1
ATOM 2340 O O . PHE A 1 303 ? -11.289 -7.943 -9.732 1.00 95.06 303 PHE A O 1
ATOM 2347 N N . TYR A 1 304 ? -10.117 -9.813 -9.268 1.00 91.44 304 TYR A N 1
ATOM 2348 C CA . TYR A 1 304 ? -11.131 -10.460 -8.443 1.00 91.44 304 TYR A CA 1
ATOM 2349 C C . TYR A 1 304 ? -10.699 -10.468 -6.977 1.00 91.44 304 TYR A C 1
ATOM 2351 O O . TYR A 1 304 ? -9.607 -10.936 -6.652 1.00 91.44 304 TYR A O 1
ATOM 2359 N N . SER A 1 305 ? -11.565 -9.971 -6.095 1.00 86.50 305 SER A N 1
ATOM 2360 C CA . SER A 1 305 ? -11.390 -10.068 -4.646 1.00 86.50 305 SER A CA 1
ATOM 2361 C C . SER A 1 305 ? -11.724 -11.483 -4.183 1.00 86.50 305 SER A C 1
ATOM 2363 O O . SER A 1 305 ? -12.860 -11.945 -4.310 1.00 86.50 305 SER A O 1
ATOM 2365 N N . LEU A 1 306 ? -10.729 -12.161 -3.615 1.00 76.38 306 LEU A N 1
ATOM 2366 C CA . LEU A 1 306 ? -10.849 -13.513 -3.077 1.00 76.38 306 LEU A CA 1
ATOM 2367 C C . LEU A 1 306 ? -11.571 -13.563 -1.725 1.00 76.38 306 LEU A C 1
ATOM 2369 O O . LEU A 1 306 ? -11.872 -14.660 -1.260 1.00 76.38 306 LEU A O 1
ATOM 2373 N N . GLN A 1 307 ? -11.883 -12.414 -1.113 1.00 66.69 307 GLN A N 1
ATOM 2374 C CA . GLN A 1 307 ? -12.703 -12.374 0.102 1.00 66.69 307 GLN A CA 1
ATOM 2375 C C . GLN A 1 307 ? -14.050 -13.037 -0.179 1.00 66.69 307 GLN A C 1
ATOM 2377 O O . GLN A 1 307 ? -14.763 -12.571 -1.067 1.00 66.69 307 GLN A O 1
ATOM 2382 N N . LYS A 1 308 ? -14.400 -14.116 0.533 1.00 54.78 308 LYS A N 1
ATOM 2383 C CA . LYS A 1 308 ? -15.659 -14.853 0.302 1.00 54.78 308 LYS A CA 1
ATOM 2384 C C . LYS A 1 308 ? -16.905 -14.101 0.746 1.00 54.78 308 LYS A C 1
ATOM 2386 O O . LYS A 1 308 ? -17.004 -13.771 1.940 1.00 54.78 308 LYS A O 1
#

Sequence (308 aa):
MKINKINLKNISNKVLFCDPENGKSEDFRISFSIDELKMDEAVRFGGEGLSSYHILLDGEARCSYGDERWQELSPIETCTCEEEEHMAVTGQGRFFNMIMAGGVRGFIRIVSMDDIFNMRVGEGVGDCRIALMGFDGGFQLDWDGNSVSCEEGDGLVLELKRQEFCQLKLIPEKKGMRLISASAVLLNPNDFGKYIGVHFLERGEGTCKARLEIRPEHMNPIGTVHGGCLFTLADAACGIAASSTGGICTTVTSNIQFLNAAFQPKYLTAVAKPKKLGHKIRNFLVEIRDDKEVLICTVDFVFYSLQK